Protein AF-A0A6P7H2Y4-F1 (afdb_monomer)

Sequence (234 aa):
MEQRLEQHKEDVQMYLKQMKHEVEQKTKEISQNLEKHTKKLQNLEKHVEDRDEEIEDRFRKLDKKLLEVKTQHNTGERRQVIIHNGAENKVQFGGDIKKQHPVPFIRMLKNKKQGYEEFEEAKDMIRTHFKDGAALWFESKQNELQYWEEFERKYLRYYWGKEKQMVVNSELQNGKYDEKLGISEEKYALQVYASGQYLNYNYSEEQLVEFIARHFDNTVLSCKRGSKKRKKDR

pLDDT: mean 82.84, std 18.07, range [32.09, 96.75]

Solvent-accessible surface area (backbone atoms only — not comparable to full-atom values): 13835 Å² total; per-residue (Å²): 113,66,70,62,53,52,51,50,52,53,53,51,52,52,50,52,51,50,52,51,50,53,52,52,51,52,50,52,52,50,51,53,50,51,53,56,50,52,55,51,49,55,54,50,51,52,54,49,52,58,48,51,53,52,49,51,53,51,50,56,53,49,52,52,51,52,52,52,51,55,64,64,49,72,80,53,90,78,74,73,82,76,80,84,63,88,67,92,76,70,78,63,44,48,72,52,55,93,82,50,51,58,68,66,49,53,52,54,51,54,62,58,41,73,81,42,89,54,51,73,68,38,46,59,59,49,54,77,30,34,32,70,63,31,32,55,53,46,70,76,40,53,90,79,48,81,43,65,69,57,44,53,51,54,49,42,49,70,72,57,20,72,70,55,43,48,51,49,48,48,47,45,71,70,40,67,72,56,69,90,74,75,53,55,70,68,59,48,50,51,53,52,48,68,59,50,78,75,45,94,81,73,72,51,72,68,54,52,51,53,37,51,54,58,24,41,56,85,56,56,63,58,64,72,62,68,82,77,79,88,88,85,83,136

Foldseek 3Di:
DVVVVVVVVVVVVVVVVVVVVVVVVVVVVVVVVVVVVVVVVVVVVVVVVVVVVVVVVVVVVVVVVVVVVVVVCVVDPPPPPPPDDPDPPQAADALDCLVPNQVVVLVVLVVVCVVPDAVLVSLVVNCVRYDHVRNVVCVVCVVVDHDSVSVSVVSCCVSVNPVLLVVLVCCLQPNADDVVVVDDLVRVLCSSLVSNVPRPPPDDPVRSVVSSVVNCPVPVVVVVVPPPPPDDDD

Structure (mmCIF, N/CA/C/O backbone):
data_AF-A0A6P7H2Y4-F1
#
_entry.id   AF-A0A6P7H2Y4-F1
#
loop_
_atom_site.group_PDB
_atom_site.id
_atom_site.type_symbol
_atom_site.label_atom_id
_atom_site.label_alt_id
_atom_site.label_comp_id
_atom_site.label_asym_id
_atom_site.label_entity_id
_atom_site.label_seq_id
_atom_site.pdbx_PDB_ins_code
_atom_site.Cartn_x
_atom_site.Cartn_y
_atom_site.Cartn_z
_atom_site.occupancy
_atom_site.B_iso_or_equiv
_atom_site.auth_seq_id
_atom_site.auth_comp_id
_atom_site.auth_asym_id
_atom_site.auth_atom_id
_atom_site.pdbx_PDB_model_num
ATOM 1 N N . MET A 1 1 ? -63.457 14.703 55.434 1.00 67.25 1 MET A N 1
ATOM 2 C CA . MET A 1 1 ? -62.245 15.272 54.799 1.00 67.25 1 MET A CA 1
ATOM 3 C C . MET A 1 1 ? -61.022 14.432 55.153 1.00 67.25 1 MET A C 1
ATOM 5 O O . MET A 1 1 ? -60.331 14.009 54.240 1.00 67.25 1 MET A O 1
ATOM 9 N N . GLU A 1 2 ? -60.835 14.085 56.429 1.00 78.06 2 GLU A N 1
ATOM 10 C CA . GLU A 1 2 ? -59.744 13.218 56.916 1.00 78.06 2 GLU A CA 1
ATOM 11 C C . GLU A 1 2 ? -59.688 11.827 56.265 1.00 78.06 2 GLU A C 1
ATOM 13 O O . GLU A 1 2 ? -58.634 11.440 55.781 1.00 78.06 2 GLU A O 1
ATOM 18 N N . GLN A 1 3 ? -60.813 11.113 56.126 1.00 82.94 3 GLN A N 1
ATOM 19 C CA . GLN A 1 3 ? -60.834 9.792 55.464 1.00 82.94 3 GLN A CA 1
ATOM 20 C C . GLN A 1 3 ? -60.297 9.805 54.022 1.00 82.94 3 GLN A C 1
ATOM 22 O O . GLN A 1 3 ? -59.637 8.865 53.599 1.00 82.94 3 GLN A O 1
ATOM 27 N N . ARG A 1 4 ? -60.557 10.876 53.259 1.00 83.94 4 ARG A N 1
ATOM 28 C CA . ARG A 1 4 ? -60.042 11.016 51.884 1.00 83.94 4 ARG A CA 1
ATOM 29 C C . ARG A 1 4 ? -58.539 11.294 51.858 1.00 83.94 4 ARG A C 1
ATOM 31 O O . ARG A 1 4 ? -57.865 10.874 50.926 1.00 83.94 4 ARG A O 1
ATOM 38 N N . LEU A 1 5 ? -58.039 12.008 52.865 1.00 85.88 5 LEU A N 1
ATOM 39 C CA . LEU A 1 5 ? -56.617 12.288 53.046 1.00 85.88 5 LEU A CA 1
ATOM 40 C C . LEU A 1 5 ? -55.847 11.022 53.438 1.00 85.88 5 LEU A C 1
ATOM 42 O O . LEU A 1 5 ? -54.779 10.782 52.884 1.00 85.88 5 LEU A O 1
ATOM 46 N N . GLU A 1 6 ? -56.408 10.194 54.322 1.00 89.06 6 GLU A N 1
ATOM 47 C CA . GLU A 1 6 ? -55.774 8.930 54.715 1.00 89.06 6 GLU A CA 1
ATOM 48 C C . GLU A 1 6 ? -55.760 7.925 53.555 1.00 89.06 6 GLU A C 1
ATOM 50 O O . GLU A 1 6 ? -54.707 7.376 53.245 1.00 89.06 6 GLU A O 1
ATOM 55 N N . GLN A 1 7 ? -56.870 7.792 52.817 1.00 90.19 7 GLN A N 1
ATOM 56 C CA . GLN A 1 7 ? -56.931 6.948 51.616 1.00 90.19 7 GLN A CA 1
ATOM 57 C C . GLN A 1 7 ? -55.876 7.359 50.576 1.00 90.19 7 GLN A C 1
ATOM 59 O O . GLN A 1 7 ? -55.153 6.525 50.039 1.00 90.19 7 GLN A O 1
ATOM 64 N N . HIS A 1 8 ? -55.737 8.664 50.324 1.00 89.94 8 HIS A N 1
ATOM 65 C CA . HIS A 1 8 ? -54.755 9.168 49.367 1.00 89.94 8 HIS A CA 1
ATOM 66 C C . HIS A 1 8 ? -53.309 8.898 49.811 1.00 89.94 8 HIS A C 1
ATOM 68 O O . HIS A 1 8 ? -52.441 8.603 48.989 1.00 89.94 8 HIS A O 1
ATOM 74 N N . LYS A 1 9 ? -53.038 8.974 51.116 1.00 93.00 9 LYS A N 1
ATOM 75 C CA . LYS A 1 9 ? -51.726 8.662 51.692 1.00 93.00 9 LYS A CA 1
ATOM 76 C C . LYS A 1 9 ? -51.385 7.177 51.546 1.00 93.00 9 LYS A C 1
ATOM 78 O O . LYS A 1 9 ? -50.240 6.859 51.221 1.00 93.00 9 LYS A O 1
ATOM 83 N N . GLU A 1 10 ? -52.358 6.288 51.735 1.00 93.50 10 GLU A N 1
ATOM 84 C CA . GLU A 1 10 ? -52.204 4.848 51.494 1.00 93.50 10 GLU A CA 1
ATOM 85 C C . GLU A 1 10 ? -51.921 4.549 50.013 1.00 93.50 10 GLU A C 1
ATOM 87 O O . GLU A 1 10 ? -50.976 3.816 49.704 1.00 93.50 10 GLU A O 1
ATOM 92 N N . ASP A 1 11 ? -52.651 5.187 49.093 1.00 92.88 11 ASP A N 1
ATOM 93 C CA . ASP A 1 11 ? -52.450 5.029 47.647 1.00 92.88 11 ASP A CA 1
ATOM 94 C C . ASP A 1 11 ? -51.043 5.475 47.213 1.00 92.88 11 ASP A C 1
ATOM 96 O O . ASP A 1 11 ? -50.350 4.772 46.469 1.00 92.88 11 ASP A O 1
ATOM 100 N N . VAL A 1 12 ? -50.573 6.621 47.724 1.00 94.19 12 VAL A N 1
ATOM 101 C CA . VAL A 1 12 ? -49.218 7.128 47.456 1.00 94.19 12 VAL A CA 1
ATOM 102 C C . VAL A 1 12 ? -48.154 6.186 48.026 1.00 94.19 12 VAL A C 1
ATOM 104 O O . VAL A 1 12 ? -47.159 5.910 47.353 1.00 94.19 12 VAL A O 1
ATOM 107 N N . GLN A 1 13 ? -48.346 5.648 49.234 1.00 94.50 13 GLN A N 1
ATOM 108 C CA . GLN A 1 13 ? -47.417 4.670 49.809 1.00 94.50 13 GLN A CA 1
ATOM 109 C C . GLN A 1 13 ? -47.349 3.383 48.984 1.00 94.50 13 GLN A C 1
ATOM 111 O O . GLN A 1 13 ? -46.255 2.853 48.761 1.00 94.50 13 GLN A O 1
ATOM 116 N N . MET A 1 14 ? -48.491 2.890 48.506 1.00 95.06 14 MET A N 1
ATOM 117 C CA . MET A 1 14 ? -48.551 1.714 47.643 1.00 95.06 14 MET A CA 1
ATOM 118 C C . MET A 1 14 ? -47.812 1.959 46.322 1.00 95.06 14 MET A C 1
ATOM 120 O O . MET A 1 14 ? -46.990 1.129 45.923 1.00 95.06 14 MET A O 1
ATOM 124 N N . TYR A 1 15 ? -48.032 3.114 45.689 1.00 95.06 15 TYR A N 1
ATOM 125 C CA . TYR A 1 15 ? -47.355 3.493 44.448 1.00 95.06 15 TYR A CA 1
ATOM 126 C C . TYR A 1 15 ? -45.836 3.615 44.631 1.00 95.06 15 TYR A C 1
ATOM 128 O O . TYR A 1 15 ? -45.063 3.049 43.857 1.00 95.06 15 TYR A O 1
ATOM 136 N N . LEU A 1 16 ? -45.384 4.264 45.710 1.00 94.75 16 LEU A N 1
ATOM 137 C CA . LEU A 1 16 ? -43.958 4.360 46.045 1.00 94.75 16 LEU A CA 1
ATOM 138 C C . LEU A 1 16 ? -43.328 2.983 46.279 1.00 94.75 16 LEU A C 1
ATOM 140 O O . LEU A 1 16 ? -42.192 2.741 45.865 1.00 94.75 16 LEU A O 1
ATOM 144 N N . LYS A 1 17 ? -44.058 2.059 46.913 1.00 95.31 17 LYS A N 1
ATOM 145 C CA . LYS A 1 17 ? -43.591 0.689 47.151 1.00 95.31 17 LYS A CA 1
ATOM 146 C C . LYS A 1 17 ? -43.457 -0.100 45.845 1.00 95.31 17 LYS A C 1
ATOM 148 O O . LYS A 1 17 ? -42.468 -0.813 45.678 1.00 95.31 17 LYS A O 1
ATOM 153 N N . GLN A 1 18 ? -44.404 0.057 44.918 1.00 95.62 18 GLN A N 1
ATOM 154 C CA . GLN A 1 18 ? -44.331 -0.541 43.581 1.00 95.62 18 GLN A CA 1
ATOM 155 C C . GLN A 1 18 ? -43.163 0.027 42.772 1.00 95.62 18 GLN A C 1
ATOM 157 O O . GLN A 1 18 ? -42.342 -0.744 42.278 1.00 95.62 18 GLN A O 1
ATOM 162 N N . MET A 1 19 ? -43.025 1.355 42.717 1.00 95.81 19 MET A N 1
ATOM 163 C CA . MET A 1 19 ? -41.898 2.010 42.046 1.00 95.81 19 MET A CA 1
ATOM 164 C C . MET A 1 19 ? -40.552 1.543 42.601 1.00 95.81 19 MET A C 1
ATOM 166 O O . MET A 1 19 ? -39.643 1.228 41.836 1.00 95.81 19 MET A O 1
ATOM 170 N N . LYS A 1 20 ? -40.416 1.464 43.931 1.00 96.00 20 LYS A N 1
ATOM 171 C CA . LYS A 1 20 ? -39.190 0.976 44.570 1.00 96.00 20 LYS A CA 1
ATOM 172 C C . LYS A 1 20 ? -38.868 -0.453 44.134 1.00 96.00 20 LYS A C 1
ATOM 174 O O . LYS A 1 20 ? -37.719 -0.743 43.810 1.00 96.00 20 LYS A O 1
ATOM 179 N N . HIS A 1 21 ? -39.875 -1.322 44.084 1.00 95.69 21 HIS A N 1
ATOM 180 C CA . HIS A 1 21 ? -39.692 -2.699 43.641 1.00 95.69 21 HIS A CA 1
ATOM 181 C C . HIS A 1 21 ? -39.259 -2.786 42.171 1.00 95.69 21 HIS A C 1
ATOM 183 O O . HIS A 1 21 ? -38.335 -3.529 41.851 1.00 95.69 21 HIS A O 1
ATOM 189 N N . GLU A 1 22 ? -39.873 -2.000 41.284 1.00 96.62 22 GLU A N 1
ATOM 190 C CA . GLU A 1 22 ? -39.519 -1.981 39.861 1.00 96.62 22 GLU A CA 1
ATOM 191 C C . GLU A 1 22 ? -38.090 -1.461 39.637 1.00 96.62 22 GLU A C 1
ATOM 193 O O . GLU A 1 22 ? -37.326 -2.037 38.860 1.00 96.62 22 GLU A O 1
ATOM 198 N N . VAL A 1 23 ? -37.689 -0.416 40.370 1.00 96.19 23 VAL A N 1
ATOM 199 C CA . VAL A 1 23 ? -36.313 0.102 40.344 1.00 96.19 23 VAL A CA 1
ATOM 200 C C . VAL A 1 23 ? -35.327 -0.953 40.846 1.00 96.19 23 VAL A C 1
ATOM 202 O O . VAL A 1 23 ? -34.292 -1.157 40.213 1.00 96.19 23 VAL A O 1
ATOM 205 N N . GLU A 1 24 ? -35.641 -1.670 41.928 1.00 96.56 24 GLU A N 1
ATOM 206 C CA . GLU A 1 24 ? -34.795 -2.753 42.448 1.00 96.56 24 GLU A CA 1
ATOM 207 C C . GLU A 1 24 ? -34.655 -3.907 41.444 1.00 96.56 24 GLU A C 1
ATOM 209 O O . GLU A 1 24 ? -33.554 -4.433 41.263 1.00 96.56 24 GLU A O 1
ATOM 214 N N . GLN A 1 25 ? -35.740 -4.286 40.762 1.00 96.00 25 GLN A N 1
ATOM 215 C CA . GLN A 1 25 ? -35.710 -5.318 39.724 1.00 96.00 25 GLN A CA 1
ATOM 216 C C . GLN A 1 25 ? -34.847 -4.894 38.531 1.00 96.00 25 GLN A C 1
ATOM 218 O O . GLN A 1 25 ? -33.922 -5.621 38.165 1.00 96.00 25 GLN A O 1
ATOM 223 N N . LYS A 1 26 ? -35.078 -3.696 37.978 1.00 96.19 26 LYS A N 1
ATOM 224 C CA . LYS A 1 26 ? -34.286 -3.172 36.851 1.00 96.19 26 LYS A CA 1
ATOM 225 C C . LYS A 1 26 ? -32.816 -3.005 37.218 1.00 96.19 26 LYS A C 1
ATOM 227 O O . LYS A 1 26 ? -31.943 -3.323 36.417 1.00 96.19 26 LYS A O 1
ATOM 232 N N . THR A 1 27 ? -32.526 -2.567 38.443 1.00 95.38 27 THR A N 1
ATOM 233 C CA . THR A 1 27 ? -31.146 -2.455 38.937 1.00 95.38 27 THR A CA 1
ATOM 234 C C . THR A 1 27 ? -30.456 -3.816 38.950 1.00 95.38 27 THR A C 1
ATOM 236 O O . THR A 1 27 ? -29.344 -3.936 38.444 1.00 95.38 27 THR A O 1
ATOM 239 N N . LYS A 1 28 ? -31.126 -4.861 39.457 1.00 96.06 28 LYS A N 1
ATOM 240 C CA . LYS A 1 28 ? -30.580 -6.227 39.451 1.00 96.06 28 LYS A CA 1
ATOM 241 C C . LYS A 1 28 ? -30.311 -6.736 38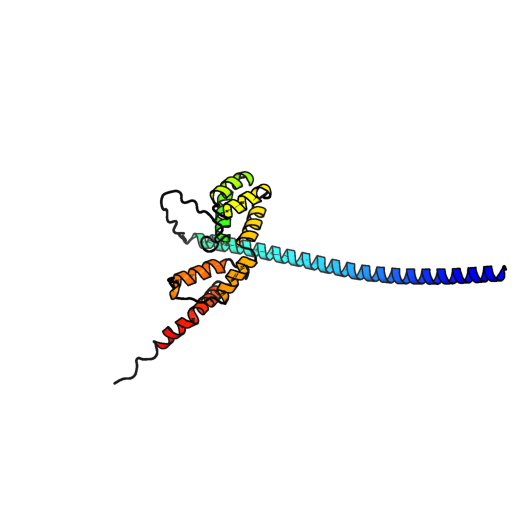.037 1.00 96.06 28 LYS A C 1
ATOM 243 O O . LYS A 1 28 ? -29.259 -7.325 37.797 1.00 96.06 28 LYS A O 1
ATOM 248 N N . GLU A 1 29 ? -31.234 -6.499 37.113 1.00 96.62 29 GLU A N 1
ATOM 249 C CA . GLU A 1 29 ? -31.103 -6.937 35.722 1.00 96.62 29 GLU A CA 1
ATOM 250 C C . GLU A 1 29 ? -29.932 -6.236 35.012 1.00 96.62 29 GLU A C 1
ATOM 252 O O . GLU A 1 29 ? -29.117 -6.885 34.351 1.00 96.62 29 GLU A O 1
ATOM 257 N N . ILE A 1 30 ? -29.777 -4.923 35.224 1.00 96.56 30 ILE A N 1
ATOM 258 C CA . ILE A 1 30 ? -28.631 -4.154 34.724 1.00 96.56 30 ILE A CA 1
ATOM 259 C C . ILE A 1 30 ? -27.325 -4.701 35.305 1.00 96.56 30 ILE A C 1
ATOM 261 O O . ILE A 1 30 ? -26.389 -4.935 34.545 1.00 96.56 30 ILE A O 1
ATOM 265 N N . SER A 1 31 ? -27.254 -4.954 36.616 1.00 95.56 31 SER A N 1
ATOM 266 C CA . SER A 1 31 ? -26.046 -5.497 37.252 1.00 95.56 31 SER A CA 1
ATOM 267 C C . SER A 1 31 ? -25.644 -6.860 36.682 1.00 95.56 31 SER A C 1
ATOM 269 O O . SER A 1 31 ? -24.469 -7.073 36.386 1.00 95.56 31 SER A O 1
ATOM 271 N N . GLN A 1 32 ? -26.604 -7.764 36.465 1.00 95.56 32 GLN A N 1
ATOM 272 C CA . GLN A 1 32 ? -26.339 -9.083 35.877 1.00 95.56 32 GLN A CA 1
ATOM 273 C C . GLN A 1 32 ? -25.847 -8.983 34.428 1.00 95.56 32 GLN A C 1
ATOM 275 O O . GLN A 1 32 ? -24.901 -9.672 34.034 1.00 95.56 32 GLN A O 1
ATOM 280 N N . ASN A 1 33 ? -26.460 -8.105 33.631 1.00 96.12 33 ASN A N 1
ATOM 281 C CA . ASN A 1 33 ? -26.021 -7.862 32.261 1.00 96.12 33 ASN A CA 1
ATOM 282 C C . ASN A 1 33 ? -24.623 -7.242 32.221 1.00 96.12 33 ASN A C 1
ATOM 284 O O . ASN A 1 33 ? -23.792 -7.682 31.424 1.00 96.12 33 ASN A O 1
ATOM 288 N N . LEU A 1 34 ? -24.340 -6.281 33.104 1.00 94.88 34 LEU A N 1
ATOM 289 C CA . LEU A 1 34 ? -23.024 -5.661 33.222 1.00 94.88 34 LEU A CA 1
ATOM 290 C C . LEU A 1 34 ? -21.957 -6.723 33.511 1.00 94.88 34 LEU A C 1
ATOM 292 O O . LEU A 1 34 ? -20.972 -6.810 32.786 1.00 94.88 34 LEU A O 1
ATOM 296 N N . GLU A 1 35 ? -22.193 -7.604 34.487 1.00 95.44 35 GLU A N 1
ATOM 297 C CA . GLU A 1 35 ? -21.257 -8.677 34.838 1.00 95.44 35 GLU A CA 1
ATOM 298 C C . GLU A 1 35 ? -21.012 -9.644 33.666 1.00 95.44 35 GLU A C 1
ATOM 300 O O . GLU A 1 35 ? -19.874 -10.034 33.382 1.00 95.44 35 GLU A O 1
ATOM 305 N N . LYS A 1 36 ? -22.072 -10.002 32.932 1.00 95.50 36 LYS A N 1
ATOM 306 C CA . LYS A 1 36 ? -21.976 -10.853 31.740 1.00 95.50 36 LYS A CA 1
ATOM 307 C C . LYS A 1 36 ? -21.148 -10.198 30.632 1.00 95.50 36 LYS A C 1
ATOM 309 O O . LYS A 1 36 ? -20.365 -10.886 29.974 1.00 95.50 36 LYS A O 1
ATOM 314 N N . HIS A 1 37 ? -21.318 -8.896 30.405 1.00 90.88 37 HIS A N 1
ATOM 315 C CA . HIS A 1 37 ? -20.550 -8.154 29.406 1.00 90.88 37 HIS A CA 1
ATOM 316 C C . HIS A 1 37 ? -19.088 -7.969 29.820 1.00 90.88 37 HIS A C 1
ATOM 318 O O . HIS A 1 37 ? -18.211 -8.182 28.985 1.00 90.88 37 HIS A O 1
ATOM 324 N N . THR A 1 38 ? -18.812 -7.696 31.097 1.00 93.25 38 THR A N 1
ATOM 325 C CA . THR A 1 38 ? -17.444 -7.604 31.630 1.00 93.25 38 THR A CA 1
ATOM 326 C C . THR A 1 38 ? -16.676 -8.910 31.434 1.00 93.25 38 THR A C 1
ATOM 328 O O . THR A 1 38 ? -15.566 -8.893 30.912 1.00 93.25 38 THR A O 1
ATOM 331 N N . LYS A 1 39 ? -17.287 -10.065 31.738 1.00 93.62 39 LYS A N 1
ATOM 332 C CA . LYS A 1 39 ? -16.653 -11.379 31.508 1.00 93.62 39 LYS A CA 1
ATOM 333 C C . LYS A 1 39 ? -16.355 -11.639 30.028 1.00 93.62 39 LYS A C 1
ATOM 335 O O . LYS A 1 39 ? -15.322 -12.211 29.692 1.00 93.62 39 LYS A O 1
ATOM 340 N N . LYS A 1 40 ? -17.250 -11.224 29.123 1.00 94.69 40 LYS A N 1
ATOM 341 C CA . LYS A 1 40 ? -17.014 -11.344 27.675 1.00 94.69 40 LYS A CA 1
ATOM 342 C C . LYS A 1 40 ? -15.857 -10.464 27.207 1.00 94.69 40 LYS A C 1
ATOM 344 O O . LYS A 1 40 ? -15.076 -10.929 26.385 1.00 94.69 40 LYS A O 1
ATOM 349 N N . LEU A 1 41 ? -15.761 -9.235 27.714 1.00 92.62 41 LEU A N 1
ATOM 350 C CA . LEU A 1 41 ? -14.658 -8.325 27.402 1.00 92.62 41 LEU A CA 1
ATOM 351 C C . LEU A 1 41 ? -13.320 -8.907 27.859 1.00 92.62 41 LEU A C 1
ATOM 353 O O . LEU A 1 41 ? -12.433 -9.042 27.030 1.00 92.62 41 LEU A O 1
ATOM 357 N N . GLN A 1 42 ? -13.233 -9.387 29.101 1.00 90.50 42 GLN A N 1
ATOM 358 C CA . GLN A 1 42 ? -12.018 -10.024 29.628 1.00 90.50 42 GLN A CA 1
ATOM 359 C C . GLN A 1 42 ? -11.568 -11.229 28.788 1.00 90.50 42 GLN A C 1
ATOM 361 O O . GLN A 1 42 ? -10.383 -11.407 28.518 1.00 90.50 42 GLN A O 1
ATOM 366 N N . ASN A 1 43 ? -12.511 -12.056 28.326 1.00 92.12 43 ASN A N 1
ATOM 367 C CA . ASN A 1 43 ? -12.184 -13.191 27.460 1.00 92.12 43 ASN A CA 1
ATOM 368 C C . ASN A 1 43 ? -11.680 -12.754 26.075 1.00 92.12 43 ASN A C 1
ATOM 370 O O . ASN A 1 43 ? -10.822 -13.420 25.501 1.00 92.12 43 ASN A O 1
ATOM 374 N N . LEU A 1 44 ? -12.229 -11.668 25.523 1.00 89.88 44 LEU A N 1
ATOM 375 C CA . LEU A 1 44 ? -11.779 -11.115 24.245 1.00 89.88 44 LEU A CA 1
ATOM 376 C C . LEU A 1 44 ? -10.400 -10.468 24.373 1.00 89.88 44 LEU A C 1
ATOM 378 O O . LEU A 1 44 ? -9.569 -10.695 23.503 1.00 89.88 44 LEU A O 1
ATOM 382 N N . GLU A 1 45 ? -10.153 -9.719 25.448 1.00 88.56 45 GLU A N 1
ATOM 383 C CA . GLU A 1 45 ? -8.848 -9.121 25.756 1.00 88.56 45 GLU A CA 1
ATOM 384 C C . GLU A 1 45 ? -7.768 -10.199 25.823 1.00 88.56 45 GLU A C 1
ATOM 386 O O . GLU A 1 45 ? -6.793 -10.127 25.081 1.00 88.56 45 GLU A O 1
ATOM 391 N N . LYS A 1 46 ? -8.014 -11.275 26.579 1.00 88.75 46 LYS A N 1
ATOM 392 C CA . LYS A 1 46 ? -7.093 -12.413 26.641 1.00 88.75 46 LYS A CA 1
ATOM 393 C C . LYS A 1 46 ? -6.842 -13.044 25.266 1.00 88.75 46 LYS A C 1
ATOM 395 O O . LYS A 1 46 ? -5.709 -13.344 24.916 1.00 88.75 46 LYS A O 1
ATOM 400 N N . HIS A 1 47 ? -7.888 -13.232 24.459 1.00 86.12 47 HIS A N 1
ATOM 401 C CA . HIS A 1 47 ? -7.721 -13.799 23.120 1.00 86.12 47 HIS A CA 1
ATOM 402 C C . HIS A 1 47 ? -6.902 -12.869 22.203 1.00 86.12 47 HIS A C 1
ATOM 404 O O . HIS A 1 47 ? -6.184 -13.350 21.326 1.00 86.12 47 HIS A O 1
ATOM 410 N N . VAL A 1 48 ? -7.018 -11.549 22.358 1.00 84.69 48 VAL A N 1
ATOM 411 C CA . VAL A 1 48 ? -6.194 -10.592 21.608 1.00 84.69 48 VAL A CA 1
ATOM 412 C C . VAL A 1 48 ? -4.734 -10.697 22.045 1.00 84.69 48 VAL A C 1
ATOM 414 O O . VAL A 1 48 ? -3.885 -10.861 21.174 1.00 84.69 48 VAL A O 1
ATOM 417 N N . GLU A 1 49 ? -4.461 -10.718 23.351 1.00 83.62 49 GLU A N 1
ATOM 418 C CA . GLU A 1 49 ? -3.106 -10.891 23.899 1.00 83.62 49 GLU A CA 1
ATOM 419 C C . GLU A 1 49 ? -2.443 -12.184 23.396 1.00 83.62 49 GLU A C 1
ATOM 421 O O . GLU A 1 49 ? -1.337 -12.139 22.857 1.00 83.62 49 GLU A O 1
ATOM 426 N N . ASP A 1 50 ? -3.152 -13.318 23.459 1.00 84.19 50 ASP A N 1
ATOM 427 C CA . ASP A 1 50 ? -2.649 -14.612 22.974 1.00 84.19 50 ASP A CA 1
ATOM 428 C C . ASP A 1 50 ? -2.308 -14.566 21.465 1.00 84.19 50 ASP A C 1
ATOM 430 O O . ASP A 1 50 ? -1.354 -15.196 20.999 1.00 84.19 50 ASP A O 1
ATOM 434 N N . ARG A 1 51 ? -3.086 -13.819 20.665 1.00 81.50 51 ARG A N 1
ATOM 435 C CA . ARG A 1 51 ? -2.826 -13.670 19.222 1.00 81.50 51 ARG A CA 1
ATOM 436 C C . ARG A 1 51 ? -1.666 -12.731 18.931 1.00 81.50 51 ARG A C 1
ATOM 438 O O . ARG A 1 51 ? -0.941 -12.990 17.971 1.00 81.50 51 ARG A O 1
ATOM 445 N N . ASP A 1 52 ? -1.506 -11.665 19.706 1.00 80.19 52 ASP A N 1
ATOM 446 C CA . ASP A 1 52 ? -0.378 -10.747 19.562 1.00 80.19 52 ASP A CA 1
ATOM 447 C C . ASP A 1 52 ? 0.939 -11.478 19.858 1.00 80.19 52 ASP A C 1
ATOM 449 O O . ASP A 1 52 ? 1.884 -11.374 19.073 1.00 80.19 52 ASP A O 1
ATOM 453 N N . GLU A 1 53 ? 0.967 -12.334 20.885 1.00 82.06 53 GLU A N 1
ATOM 454 C CA . GLU A 1 53 ? 2.121 -13.192 21.180 1.00 82.06 53 GLU A CA 1
ATOM 455 C C . GLU A 1 53 ? 2.416 -14.184 20.034 1.00 82.06 53 GLU A C 1
ATOM 457 O O . GLU A 1 53 ? 3.570 -14.347 19.621 1.00 82.06 53 GLU A O 1
ATOM 462 N N . GLU A 1 54 ? 1.385 -14.797 19.436 1.00 84.00 54 GLU A N 1
ATOM 463 C CA . GLU A 1 54 ? 1.556 -15.686 18.275 1.00 84.00 54 GLU A CA 1
ATOM 464 C C . GLU A 1 54 ? 2.114 -14.938 17.049 1.00 84.00 54 GLU A C 1
ATOM 466 O O . GLU A 1 54 ? 2.953 -15.459 16.303 1.00 84.00 54 GLU A O 1
ATOM 471 N N . ILE A 1 55 ? 1.649 -13.708 16.820 1.00 83.38 55 ILE A N 1
ATOM 472 C CA . ILE A 1 55 ? 2.120 -12.850 15.732 1.00 83.38 55 ILE A CA 1
ATOM 473 C C . ILE A 1 55 ? 3.587 -12.474 15.959 1.00 83.38 55 ILE A C 1
ATOM 475 O O . ILE A 1 55 ? 4.388 -12.593 15.026 1.00 83.38 55 ILE A O 1
ATOM 479 N N . GLU A 1 56 ? 3.964 -12.084 17.178 1.00 82.38 56 GLU A N 1
ATOM 480 C CA . GLU A 1 56 ? 5.353 -11.784 17.527 1.00 82.38 56 GLU A CA 1
ATOM 481 C C . GLU A 1 56 ? 6.278 -12.989 17.320 1.00 82.38 56 GLU A C 1
ATOM 483 O O . GLU A 1 56 ? 7.347 -12.849 16.717 1.00 82.38 56 GLU A O 1
ATOM 488 N N . ASP A 1 57 ? 5.873 -14.186 17.751 1.00 86.94 57 ASP A N 1
ATOM 489 C CA . ASP A 1 57 ? 6.665 -15.403 17.552 1.00 86.94 57 ASP A CA 1
ATOM 490 C C . ASP A 1 57 ? 6.827 -15.741 16.058 1.00 86.94 57 ASP A C 1
ATOM 492 O O . ASP A 1 57 ? 7.918 -16.102 15.596 1.00 86.94 57 ASP A O 1
ATOM 496 N N . ARG A 1 58 ? 5.775 -15.543 15.249 1.00 86.06 58 ARG A N 1
ATOM 497 C CA . ARG A 1 58 ? 5.858 -15.683 13.784 1.00 86.06 58 ARG A CA 1
ATOM 498 C C . ARG A 1 58 ? 6.817 -14.666 13.166 1.00 86.06 58 ARG A C 1
ATOM 500 O O . ARG A 1 58 ? 7.607 -15.060 12.304 1.00 86.06 58 ARG A O 1
ATOM 507 N N . PHE A 1 59 ? 6.793 -13.404 13.601 1.00 80.50 59 PHE A N 1
ATOM 508 C CA . PHE A 1 59 ? 7.741 -12.387 13.138 1.00 80.50 59 PHE A CA 1
ATOM 509 C C . PHE A 1 59 ? 9.182 -12.755 13.502 1.00 80.50 59 PHE A C 1
ATOM 511 O O . PHE A 1 59 ? 10.029 -12.791 12.611 1.00 80.50 59 PHE A O 1
ATOM 518 N N . ARG A 1 60 ? 9.453 -13.167 14.750 1.00 85.50 60 ARG A N 1
ATOM 519 C CA . ARG A 1 60 ? 10.793 -13.626 15.171 1.00 85.50 60 ARG A CA 1
ATOM 520 C C . ARG A 1 60 ? 11.287 -14.811 14.337 1.00 85.50 60 ARG A C 1
ATOM 522 O O . ARG A 1 60 ? 12.448 -14.849 13.925 1.00 85.50 60 ARG A O 1
ATOM 529 N N . LYS A 1 61 ? 10.410 -15.778 14.043 1.00 86.94 61 LYS A N 1
ATOM 530 C CA . LYS A 1 61 ? 10.732 -16.926 13.175 1.00 86.94 61 LYS A CA 1
ATOM 531 C C . LYS A 1 61 ? 11.017 -16.501 11.733 1.00 86.94 61 LYS A C 1
ATOM 533 O O . LYS A 1 61 ? 11.919 -17.063 11.110 1.00 86.94 61 LYS A O 1
ATOM 538 N N . LEU A 1 62 ? 10.271 -15.535 11.194 1.00 78.12 62 LEU A N 1
ATOM 539 C CA . LEU A 1 62 ? 10.501 -14.993 9.852 1.00 78.12 62 LEU A CA 1
ATOM 540 C C . LEU A 1 62 ? 11.808 -14.201 9.770 1.00 78.12 62 LEU A C 1
ATOM 542 O O . LEU A 1 62 ? 12.555 -14.406 8.816 1.00 78.12 62 LEU A O 1
ATOM 546 N N . ASP A 1 63 ? 12.131 -13.387 10.774 1.00 79.69 63 ASP A N 1
ATOM 547 C CA . ASP A 1 63 ? 13.398 -12.651 10.838 1.00 79.69 63 ASP A CA 1
ATOM 548 C C . ASP A 1 63 ? 14.599 -13.597 10.883 1.00 79.69 63 ASP A C 1
ATOM 550 O O . ASP A 1 63 ? 15.579 -13.402 10.159 1.00 79.69 63 ASP A O 1
ATOM 554 N N . LYS A 1 64 ? 14.500 -14.686 11.657 1.00 82.12 64 LYS A N 1
ATOM 555 C CA . LYS A 1 64 ? 15.535 -15.726 11.691 1.00 82.12 64 LYS A CA 1
ATOM 556 C C . LYS A 1 64 ? 15.722 -16.388 10.320 1.00 82.12 64 LYS A C 1
ATOM 558 O O . LYS A 1 64 ? 16.851 -16.493 9.845 1.00 82.12 64 LYS A O 1
ATOM 563 N N . LYS A 1 65 ? 14.629 -16.762 9.642 1.00 79.38 65 LYS A N 1
ATOM 564 C CA . LYS A 1 65 ? 14.683 -17.318 8.277 1.00 79.38 65 LYS A CA 1
ATOM 565 C C . LYS A 1 65 ? 15.240 -16.317 7.263 1.00 79.38 65 LYS A C 1
ATOM 567 O O . LYS A 1 65 ? 16.000 -16.700 6.380 1.00 79.38 65 LYS A O 1
ATOM 572 N N . LEU A 1 66 ? 14.899 -15.034 7.385 1.00 76.00 66 LEU A N 1
ATOM 573 C CA . LEU A 1 66 ? 15.425 -13.975 6.524 1.00 76.00 66 LEU A CA 1
ATOM 574 C C . LEU A 1 66 ? 16.941 -13.822 6.699 1.00 76.00 66 LEU A C 1
ATOM 576 O O . LEU A 1 66 ? 17.657 -13.620 5.717 1.00 76.00 66 LEU A O 1
ATOM 580 N N . LEU A 1 67 ? 17.435 -13.933 7.935 1.00 74.69 67 LEU A N 1
ATOM 581 C CA . LEU A 1 67 ? 18.862 -13.893 8.236 1.00 74.69 67 LEU A CA 1
ATOM 582 C C . LEU A 1 67 ? 19.597 -15.102 7.636 1.00 74.69 67 LEU A C 1
ATOM 584 O O . LEU A 1 67 ? 20.644 -14.922 7.020 1.00 74.69 67 LEU A O 1
ATOM 588 N N . GLU A 1 68 ? 19.017 -16.301 7.736 1.00 71.88 68 GLU A N 1
ATOM 589 C CA . GLU A 1 68 ? 19.543 -17.537 7.130 1.00 71.88 68 GLU A CA 1
ATOM 590 C C . GLU A 1 68 ? 19.560 -17.479 5.588 1.00 71.88 68 GLU A C 1
ATOM 592 O O . GLU A 1 68 ? 20.527 -17.899 4.953 1.00 71.88 68 GLU A O 1
ATOM 597 N N . VAL A 1 69 ? 18.538 -16.889 4.956 1.00 70.00 69 VAL A N 1
ATOM 598 C CA . VAL A 1 69 ? 18.509 -16.683 3.495 1.00 70.00 69 VAL A CA 1
ATOM 599 C C . VAL A 1 69 ? 19.555 -15.655 3.054 1.00 70.00 69 VAL A C 1
ATOM 601 O O . VAL A 1 69 ? 20.211 -15.846 2.028 1.00 70.00 69 VAL A O 1
ATOM 604 N N . LYS A 1 70 ? 19.759 -14.580 3.829 1.00 63.34 70 LYS A N 1
ATOM 605 C CA . LYS A 1 70 ? 20.796 -13.571 3.553 1.00 63.34 70 LYS A CA 1
ATOM 606 C C . LYS A 1 70 ? 22.208 -14.147 3.666 1.00 63.34 70 LYS A C 1
ATOM 608 O O . LYS A 1 70 ? 23.053 -13.808 2.842 1.00 63.34 70 LYS A O 1
ATOM 613 N N . THR A 1 71 ? 22.473 -15.023 4.636 1.00 55.31 71 THR A N 1
ATOM 614 C CA . THR A 1 71 ? 23.790 -15.667 4.772 1.00 55.31 71 THR A CA 1
ATOM 615 C C . THR A 1 71 ? 24.049 -16.703 3.677 1.00 55.31 71 THR A C 1
ATOM 617 O O . THR A 1 71 ? 25.187 -16.821 3.230 1.00 55.31 71 THR A O 1
ATOM 620 N N . GLN A 1 72 ? 23.014 -17.378 3.163 1.00 51.69 72 GLN A N 1
ATOM 621 C CA . GLN A 1 72 ? 23.136 -18.304 2.026 1.00 51.69 72 GLN A CA 1
ATOM 622 C C . GLN A 1 72 ? 23.259 -17.605 0.660 1.00 51.69 72 GLN A C 1
ATOM 624 O O . GLN A 1 72 ? 23.882 -18.152 -0.244 1.00 51.69 72 GLN A O 1
ATOM 629 N N . HIS A 1 73 ? 22.713 -16.396 0.487 1.00 45.09 73 HIS A N 1
ATOM 630 C CA . HIS A 1 73 ? 22.822 -15.636 -0.770 1.00 45.09 73 HIS A CA 1
ATOM 631 C C . HIS A 1 73 ? 24.138 -14.852 -0.935 1.00 45.09 73 HIS A C 1
ATOM 633 O O . HIS A 1 73 ? 24.403 -14.351 -2.025 1.00 45.09 73 HIS A O 1
ATOM 639 N N . ASN A 1 74 ? 24.995 -14.782 0.089 1.00 42.81 74 ASN A N 1
ATOM 640 C CA . ASN A 1 74 ? 26.301 -14.114 -0.003 1.00 42.81 74 ASN A CA 1
ATOM 641 C C . ASN A 1 74 ? 27.398 -14.949 -0.703 1.00 42.81 74 ASN A C 1
ATOM 643 O O . ASN A 1 74 ? 28.523 -14.475 -0.828 1.00 42.81 74 ASN A O 1
ATOM 647 N N . THR A 1 75 ? 27.100 -16.155 -1.202 1.00 42.53 75 THR A N 1
ATOM 648 C CA . THR A 1 75 ? 28.017 -16.939 -2.061 1.00 42.53 75 THR A CA 1
ATOM 649 C C . THR A 1 75 ? 27.700 -16.842 -3.556 1.00 42.53 75 THR A C 1
ATOM 651 O O . THR A 1 75 ? 28.415 -17.420 -4.371 1.00 42.53 75 THR A O 1
ATOM 654 N N . GLY A 1 76 ? 26.671 -16.086 -3.946 1.00 39.84 76 GLY A N 1
ATOM 655 C CA . GLY A 1 76 ? 26.343 -15.843 -5.346 1.00 39.84 76 GLY A CA 1
ATOM 656 C C . GLY A 1 76 ? 26.206 -14.356 -5.613 1.00 39.84 76 GLY A C 1
ATOM 657 O O . GLY A 1 76 ? 25.180 -13.769 -5.281 1.00 39.84 76 GLY A O 1
ATOM 658 N N . GLU A 1 77 ? 27.217 -13.753 -6.243 1.00 43.69 77 GLU A N 1
ATOM 659 C CA . GLU A 1 77 ? 27.142 -12.413 -6.831 1.00 43.69 77 GLU A CA 1
ATOM 660 C C . GLU A 1 77 ? 25.913 -12.301 -7.756 1.00 43.69 77 GLU A C 1
ATOM 662 O O . GLU A 1 77 ? 25.994 -12.520 -8.966 1.00 43.69 77 GLU A O 1
ATOM 667 N N . ARG A 1 78 ? 24.752 -11.898 -7.229 1.00 40.22 78 ARG A N 1
ATOM 668 C CA . ARG A 1 78 ? 23.712 -11.293 -8.061 1.00 40.22 78 ARG A CA 1
ATOM 669 C C . ARG A 1 78 ? 24.193 -9.896 -8.406 1.00 40.22 78 ARG A C 1
ATOM 671 O O . ARG A 1 78 ? 23.856 -8.920 -7.740 1.00 40.22 78 ARG A O 1
ATOM 678 N N . ARG A 1 79 ? 25.003 -9.820 -9.463 1.00 39.31 79 ARG A N 1
ATOM 679 C CA . ARG A 1 79 ? 25.303 -8.577 -10.170 1.00 39.31 79 ARG A CA 1
ATOM 680 C C . ARG A 1 79 ? 23.972 -7.962 -10.591 1.00 39.31 79 ARG A C 1
ATOM 682 O O . ARG A 1 79 ? 23.394 -8.340 -11.606 1.00 39.31 79 ARG A O 1
ATOM 689 N N . GLN A 1 80 ? 23.475 -7.005 -9.810 1.00 38.25 80 GLN A N 1
ATOM 690 C CA . GLN A 1 80 ? 22.672 -5.947 -10.398 1.00 38.25 80 GLN A CA 1
ATOM 691 C C . GLN A 1 80 ? 23.575 -5.300 -11.439 1.00 38.25 80 GLN A C 1
ATOM 693 O O . GLN A 1 80 ? 24.644 -4.788 -11.110 1.00 38.25 80 GLN A O 1
ATOM 698 N N . VAL A 1 81 ? 23.189 -5.400 -12.707 1.00 34.44 81 VAL A N 1
ATOM 699 C CA . VAL A 1 81 ? 23.861 -4.683 -13.783 1.00 34.44 81 VAL A CA 1
ATOM 700 C C . VAL A 1 81 ? 23.578 -3.203 -13.543 1.00 34.44 81 VAL A C 1
ATOM 702 O O . VAL A 1 81 ? 22.564 -2.666 -13.980 1.00 34.44 81 VAL A O 1
ATOM 705 N N . ILE A 1 82 ? 24.446 -2.552 -12.771 1.00 39.44 82 ILE A N 1
ATOM 706 C CA . ILE A 1 82 ? 24.488 -1.099 -12.674 1.00 39.44 82 ILE A CA 1
ATOM 707 C C . ILE A 1 82 ? 25.101 -0.637 -13.994 1.00 39.44 82 ILE A C 1
ATOM 709 O O . ILE A 1 82 ? 26.322 -0.619 -14.162 1.00 39.44 82 ILE A O 1
ATOM 713 N N . ILE A 1 83 ? 24.242 -0.327 -14.965 1.00 36.28 83 ILE A N 1
ATOM 714 C CA . ILE A 1 83 ? 24.648 0.380 -16.177 1.00 36.28 83 ILE A CA 1
ATOM 715 C C . ILE A 1 83 ? 25.074 1.781 -15.728 1.00 36.28 83 ILE A C 1
ATOM 717 O O . ILE A 1 83 ? 24.240 2.640 -15.451 1.00 36.28 83 ILE A O 1
ATOM 721 N N . HIS A 1 84 ? 26.383 1.989 -15.604 1.00 32.09 84 HIS A N 1
ATOM 722 C CA . HIS A 1 84 ? 26.969 3.300 -15.371 1.00 32.09 84 HIS A CA 1
ATOM 723 C C . HIS A 1 84 ? 26.985 4.048 -16.708 1.00 32.09 84 HIS A C 1
ATOM 725 O O . HIS A 1 84 ? 27.933 3.926 -17.478 1.00 32.09 84 HIS A O 1
ATOM 731 N N . ASN A 1 85 ? 25.929 4.808 -16.994 1.00 34.22 85 ASN A N 1
ATOM 732 C CA . ASN A 1 85 ? 25.987 5.846 -18.020 1.00 34.22 85 ASN A CA 1
ATOM 733 C C . ASN A 1 85 ? 26.356 7.164 -17.333 1.00 34.22 85 ASN A C 1
ATOM 735 O O . ASN A 1 85 ? 25.667 7.586 -16.407 1.00 34.22 85 ASN A O 1
ATOM 739 N N . GLY A 1 86 ? 27.468 7.764 -17.767 1.00 36.34 86 GLY A N 1
ATOM 740 C CA . GLY A 1 86 ? 27.977 9.048 -17.286 1.00 36.34 86 GLY A CA 1
ATOM 741 C C . GLY A 1 86 ? 26.984 10.202 -17.473 1.00 36.34 86 GLY A C 1
ATOM 742 O O . GLY A 1 86 ? 26.119 10.154 -18.347 1.00 36.34 86 GLY A O 1
ATOM 743 N N . ALA A 1 87 ? 27.174 11.240 -16.652 1.00 40.53 87 ALA A N 1
ATOM 744 C CA . ALA A 1 87 ? 26.175 12.130 -16.046 1.00 40.53 87 ALA A CA 1
ATOM 745 C C . ALA A 1 87 ? 25.481 11.446 -14.860 1.00 40.53 87 ALA A C 1
ATOM 747 O O . ALA A 1 87 ? 24.912 10.372 -15.013 1.00 40.53 87 ALA A O 1
ATOM 748 N N . GLU A 1 88 ? 25.554 12.040 -13.666 1.00 44.00 88 GLU A N 1
ATOM 749 C CA . GLU A 1 88 ? 24.883 11.554 -12.454 1.00 44.00 88 GLU A CA 1
ATOM 750 C C . GLU A 1 88 ? 23.356 11.532 -1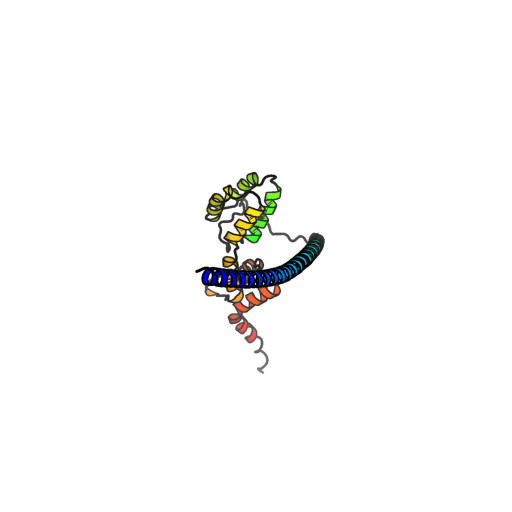2.652 1.00 44.00 88 GLU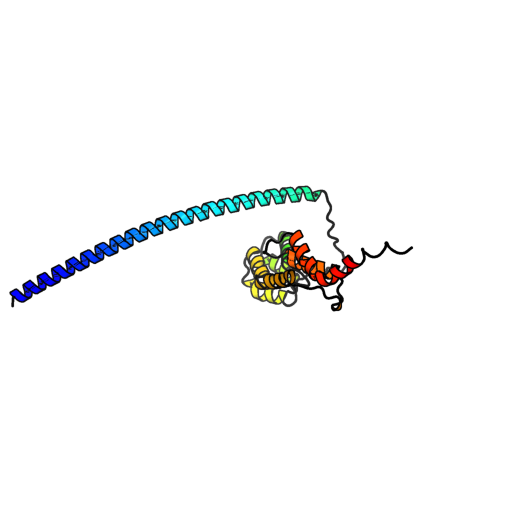 A C 1
ATOM 752 O O . GLU A 1 88 ? 22.630 12.410 -12.190 1.00 44.00 88 GLU A O 1
ATOM 757 N N . ASN A 1 89 ? 22.841 10.526 -13.357 1.00 52.62 89 ASN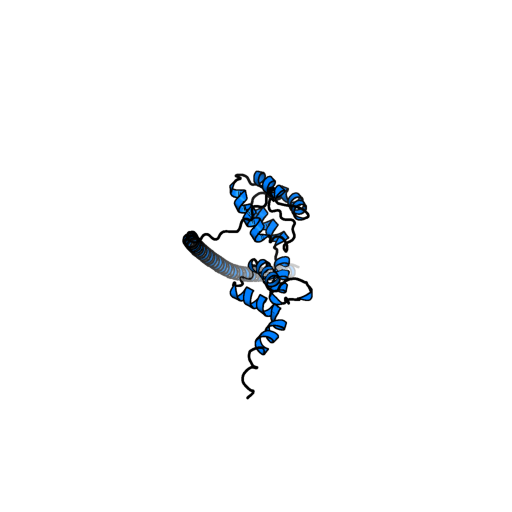 A N 1
ATOM 758 C CA . ASN A 1 89 ? 21.417 10.270 -13.500 1.00 52.62 89 ASN A CA 1
ATOM 759 C C . ASN A 1 89 ? 20.912 9.737 -12.160 1.00 52.62 89 ASN A C 1
ATOM 761 O O . ASN A 1 89 ? 20.743 8.533 -11.955 1.00 52.62 89 ASN A O 1
ATOM 765 N N . LYS A 1 90 ? 20.713 10.650 -11.206 1.00 73.81 90 LYS A N 1
ATOM 766 C CA . LYS A 1 90 ? 20.026 10.364 -9.949 1.00 73.81 90 LYS A CA 1
ATOM 767 C C . LYS A 1 90 ? 18.664 9.775 -10.313 1.00 73.81 90 LYS A C 1
ATOM 769 O O . LYS A 1 90 ? 17.880 10.404 -11.017 1.00 73.81 90 LYS A O 1
ATOM 774 N N . VAL A 1 91 ? 18.399 8.546 -9.871 1.00 86.31 91 VAL A N 1
ATOM 775 C CA . VAL A 1 91 ? 17.096 7.896 -10.063 1.00 86.31 91 VAL A CA 1
ATOM 776 C C . VAL A 1 91 ? 16.028 8.780 -9.423 1.00 86.31 91 VAL A C 1
ATOM 778 O O . VAL A 1 91 ? 16.044 8.992 -8.211 1.00 86.31 91 VAL A O 1
ATOM 781 N N . GLN A 1 92 ? 15.123 9.303 -10.247 1.00 92.88 92 GLN A N 1
ATOM 782 C CA . GLN A 1 92 ? 14.058 10.211 -9.832 1.00 92.88 92 GLN A CA 1
ATOM 783 C C . GLN A 1 92 ? 12.684 9.578 -10.028 1.00 92.88 92 GLN A C 1
ATOM 785 O O . GLN A 1 92 ? 12.419 8.937 -11.047 1.00 92.88 92 GLN A O 1
ATOM 790 N N . PHE A 1 93 ? 11.781 9.831 -9.087 1.00 94.94 93 PHE A N 1
ATOM 791 C CA . PHE A 1 93 ? 10.392 9.400 -9.147 1.00 94.94 93 PHE A CA 1
ATOM 792 C C . PHE A 1 93 ? 9.481 10.570 -9.508 1.00 94.94 93 PHE A C 1
ATOM 794 O O . PHE A 1 93 ? 9.495 11.603 -8.845 1.00 94.94 93 PHE A O 1
ATOM 801 N N . GLY A 1 94 ? 8.696 10.398 -10.574 1.00 93.38 94 GLY A N 1
ATOM 802 C CA . GLY A 1 94 ? 7.752 11.408 -11.072 1.00 93.38 94 GLY A CA 1
ATOM 803 C C . GLY A 1 94 ? 6.287 11.157 -10.705 1.00 93.38 94 GLY A C 1
ATOM 804 O O . GLY A 1 94 ? 5.428 11.952 -11.071 1.00 93.38 94 GLY A O 1
ATOM 805 N N . GLY A 1 95 ? 5.979 10.046 -10.024 1.00 91.31 95 GLY A N 1
ATOM 806 C CA . GLY A 1 95 ? 4.604 9.638 -9.700 1.00 91.31 95 GLY A CA 1
ATOM 807 C C . GLY A 1 95 ? 4.005 8.581 -10.635 1.00 91.31 95 GLY A C 1
ATOM 808 O O . GLY A 1 95 ? 2.986 7.982 -10.303 1.00 91.31 95 GLY A O 1
ATOM 809 N N . ASP A 1 96 ? 4.644 8.310 -11.776 1.00 88.31 96 ASP A N 1
ATOM 810 C CA . ASP A 1 96 ? 4.199 7.293 -12.732 1.00 88.31 96 ASP A CA 1
ATOM 811 C C . ASP A 1 96 ? 4.696 5.891 -12.337 1.00 88.31 96 ASP A C 1
ATOM 813 O O . ASP A 1 96 ? 5.859 5.532 -12.546 1.00 88.31 96 ASP A O 1
ATOM 817 N N . ILE A 1 97 ? 3.775 5.092 -11.793 1.00 85.56 97 ILE A N 1
ATOM 818 C CA . ILE A 1 97 ? 4.007 3.723 -11.310 1.00 85.56 97 ILE A CA 1
ATOM 819 C C . ILE A 1 97 ? 4.517 2.804 -12.430 1.00 85.56 97 ILE A C 1
ATOM 821 O O . ILE A 1 97 ? 5.308 1.901 -12.156 1.00 85.56 97 ILE A O 1
ATOM 825 N N . LYS A 1 98 ? 4.110 3.040 -13.690 1.00 80.81 98 LYS A N 1
ATOM 826 C CA . LYS A 1 98 ? 4.517 2.209 -14.837 1.00 80.81 98 LYS A CA 1
ATOM 827 C C . LYS A 1 98 ? 5.973 2.450 -15.237 1.00 80.81 98 LYS A C 1
ATOM 829 O O . LYS A 1 98 ? 6.602 1.566 -15.812 1.00 80.81 98 LYS A O 1
ATOM 834 N N . LYS A 1 99 ? 6.511 3.637 -14.938 1.00 86.31 99 LYS A N 1
ATOM 835 C CA . LYS A 1 99 ? 7.920 3.984 -15.190 1.00 86.31 99 LYS A CA 1
ATOM 836 C C . LYS A 1 99 ? 8.822 3.597 -14.028 1.00 86.31 99 LYS A C 1
ATOM 838 O O . LYS A 1 99 ? 9.923 3.109 -14.252 1.00 86.31 99 LYS A O 1
ATOM 843 N N . GLN A 1 100 ? 8.370 3.830 -12.800 1.00 89.38 100 GLN A N 1
ATOM 844 C CA . GLN A 1 100 ? 9.127 3.522 -11.594 1.00 89.38 100 GLN A CA 1
ATOM 845 C C . GLN A 1 100 ? 8.161 3.095 -10.496 1.00 89.38 100 GLN A C 1
ATOM 847 O O . GLN A 1 100 ? 7.352 3.890 -10.023 1.00 89.38 100 GLN A O 1
ATOM 852 N N . HIS A 1 101 ? 8.269 1.848 -10.044 1.00 91.88 101 HIS A N 1
ATOM 853 C CA . HIS A 1 101 ? 7.358 1.347 -9.024 1.00 91.88 101 HIS A CA 1
ATOM 854 C C . HIS A 1 101 ? 7.637 2.014 -7.655 1.00 91.88 101 HIS A C 1
ATOM 856 O O . HIS A 1 101 ? 8.809 2.112 -7.258 1.00 91.88 101 HIS A O 1
ATOM 862 N N . PRO A 1 102 ? 6.603 2.430 -6.892 1.00 94.00 102 PRO A N 1
ATOM 863 C CA . PRO A 1 102 ? 6.785 3.143 -5.628 1.00 94.00 102 PRO A CA 1
ATOM 864 C C . PRO A 1 102 ? 7.527 2.337 -4.557 1.00 94.00 102 PRO A C 1
ATOM 866 O O . PRO A 1 102 ? 8.386 2.882 -3.871 1.00 94.00 102 PRO A O 1
ATOM 869 N N . VAL A 1 103 ? 7.225 1.040 -4.432 1.00 94.12 103 VAL A N 1
ATOM 870 C CA . VAL A 1 103 ? 7.798 0.145 -3.404 1.00 94.12 103 VAL A CA 1
ATOM 871 C C . VAL A 1 103 ? 9.327 -0.017 -3.504 1.00 94.12 103 VAL A C 1
ATOM 873 O O . VAL A 1 103 ? 10.012 0.216 -2.507 1.00 94.12 103 VAL A O 1
ATOM 876 N N . PRO A 1 104 ? 9.921 -0.391 -4.654 1.00 92.31 104 PRO A N 1
ATOM 877 C CA . PRO A 1 104 ? 11.376 -0.450 -4.762 1.00 92.31 104 PRO A CA 1
ATOM 878 C C . PRO A 1 104 ? 12.019 0.940 -4.686 1.00 92.31 104 PRO A C 1
ATOM 880 O O . PRO A 1 104 ? 13.127 1.060 -4.167 1.00 92.31 104 PRO A O 1
ATOM 883 N N . PHE A 1 105 ? 11.327 1.997 -5.128 1.00 94.50 105 PHE A N 1
ATOM 884 C CA . PHE A 1 105 ? 11.845 3.360 -5.030 1.00 94.50 105 PHE A CA 1
ATOM 885 C C . PHE A 1 105 ? 11.978 3.833 -3.574 1.00 94.50 105 PHE A C 1
ATOM 887 O O . PHE A 1 105 ? 13.047 4.294 -3.183 1.00 94.50 105 PHE A O 1
ATOM 894 N N . ILE A 1 106 ? 10.952 3.653 -2.732 1.00 95.19 106 ILE A N 1
ATOM 895 C CA . ILE A 1 106 ? 11.045 4.052 -1.317 1.00 95.19 106 ILE A CA 1
ATOM 896 C C . ILE A 1 106 ? 12.100 3.235 -0.562 1.00 95.19 106 ILE A C 1
ATOM 898 O O . ILE A 1 106 ? 12.808 3.777 0.280 1.00 95.19 106 ILE A O 1
ATOM 902 N N . ARG A 1 107 ? 12.292 1.958 -0.925 1.00 93.56 107 ARG A N 1
ATOM 903 C CA . ARG A 1 107 ? 13.374 1.120 -0.385 1.00 93.56 107 ARG A CA 1
ATOM 904 C C . ARG A 1 107 ? 14.756 1.659 -0.755 1.00 93.56 107 ARG A C 1
ATOM 906 O O . ARG A 1 107 ? 15.641 1.696 0.094 1.00 93.56 107 ARG A O 1
ATOM 913 N N . MET A 1 108 ? 14.933 2.111 -1.997 1.00 93.69 108 MET A N 1
ATOM 914 C CA . MET A 1 108 ? 16.162 2.784 -2.424 1.00 93.69 108 MET A CA 1
ATOM 915 C C . MET A 1 108 ? 16.412 4.048 -1.590 1.00 93.69 108 MET A C 1
ATOM 917 O O . MET A 1 108 ? 17.531 4.251 -1.124 1.00 93.69 108 MET A O 1
ATOM 921 N N . LEU A 1 109 ? 15.385 4.875 -1.360 1.00 93.81 109 LEU A N 1
ATOM 922 C CA . LEU A 1 109 ? 15.525 6.065 -0.516 1.00 93.81 109 LEU A CA 1
ATOM 923 C C . LEU A 1 109 ? 15.848 5.713 0.938 1.00 93.81 109 LEU A C 1
ATOM 925 O O . LEU A 1 109 ? 16.690 6.368 1.544 1.00 93.81 109 LEU A O 1
ATOM 929 N N . LYS A 1 110 ? 15.239 4.654 1.478 1.00 92.56 110 LYS A N 1
ATOM 930 C CA . LYS A 1 110 ? 15.497 4.170 2.840 1.00 92.56 110 LYS A CA 1
ATOM 931 C C . LYS A 1 110 ? 16.952 3.756 3.036 1.00 92.56 110 LYS A C 1
ATOM 933 O O . LYS A 1 110 ? 17.549 4.074 4.056 1.00 92.56 110 LYS A O 1
ATOM 938 N N . ASN A 1 111 ? 17.547 3.110 2.036 1.00 90.50 111 ASN A N 1
ATOM 939 C CA . ASN A 1 111 ? 18.970 2.780 2.069 1.00 90.50 111 ASN A CA 1
ATOM 940 C C . ASN A 1 111 ? 19.841 4.046 2.068 1.00 90.50 111 ASN A C 1
ATOM 942 O O . ASN A 1 111 ? 20.830 4.103 2.786 1.00 90.50 111 ASN A O 1
ATOM 946 N N . LYS A 1 112 ? 19.456 5.087 1.316 1.00 88.62 112 LYS A N 1
ATOM 947 C CA . LYS A 1 112 ? 20.170 6.377 1.314 1.00 88.62 112 LYS A CA 1
ATOM 948 C C . LYS A 1 112 ? 19.999 7.154 2.621 1.00 88.62 112 LYS A C 1
ATOM 950 O O . LYS A 1 112 ? 20.940 7.812 3.051 1.00 88.62 112 LYS A O 1
ATOM 955 N N . LYS A 1 113 ? 18.838 7.043 3.279 1.00 87.06 113 LYS A N 1
ATOM 956 C CA . LYS A 1 113 ? 18.567 7.650 4.594 1.00 87.06 113 LYS A CA 1
ATOM 957 C C . LYS A 1 113 ? 19.568 7.202 5.665 1.00 87.06 113 LYS A C 1
ATOM 959 O O . LYS A 1 113 ? 19.805 7.974 6.581 1.00 87.06 113 LYS A O 1
ATOM 964 N N . GLN A 1 114 ? 20.185 6.021 5.541 1.00 84.62 114 GLN A N 1
ATOM 965 C CA . GLN A 1 114 ? 21.193 5.540 6.499 1.00 84.62 114 GLN A CA 1
ATOM 966 C C . GLN A 1 114 ? 22.397 6.485 6.655 1.00 84.62 114 GLN A C 1
ATOM 968 O O . GLN A 1 114 ? 23.070 6.425 7.675 1.00 84.62 114 GLN A O 1
ATOM 973 N N . GLY A 1 115 ? 22.660 7.357 5.674 1.00 82.06 115 GLY A N 1
ATOM 974 C CA . GLY A 1 115 ? 23.701 8.386 5.760 1.00 82.06 115 GLY A CA 1
ATOM 975 C C . GLY A 1 115 ? 23.287 9.677 6.475 1.00 82.06 115 GLY A C 1
ATOM 976 O O . GLY A 1 115 ? 24.059 10.626 6.457 1.00 82.06 115 GLY A O 1
ATOM 977 N N . TYR A 1 116 ? 22.084 9.739 7.049 1.00 83.88 116 TYR A N 1
ATOM 978 C CA . TYR A 1 116 ? 21.540 10.923 7.715 1.00 83.88 116 TYR A CA 1
ATOM 979 C C . TYR A 1 116 ? 21.073 10.541 9.114 1.00 83.88 116 TYR A C 1
ATOM 981 O O . TYR A 1 116 ? 20.353 9.549 9.262 1.00 83.88 116 TYR A O 1
ATOM 989 N N . GLU A 1 117 ? 21.388 11.352 10.118 1.00 82.69 117 GLU A N 1
ATOM 990 C CA . GLU A 1 117 ? 20.923 11.126 11.490 1.00 82.69 117 GLU A CA 1
ATOM 991 C C . GLU A 1 117 ? 19.473 11.606 11.613 1.00 82.69 117 GLU A C 1
ATOM 993 O O . GLU A 1 117 ? 18.549 10.805 11.785 1.00 82.69 117 GLU A O 1
ATOM 998 N N . GLU A 1 118 ? 19.227 12.877 11.307 1.00 87.56 118 GLU A N 1
ATOM 999 C CA . GLU A 1 118 ? 17.908 13.491 11.436 1.00 87.56 118 GLU A CA 1
ATOM 1000 C C . GLU A 1 118 ? 17.021 13.281 10.201 1.00 87.56 118 GLU A C 1
ATOM 1002 O O . GLU A 1 118 ? 17.482 13.087 9.067 1.00 87.56 118 GLU A O 1
ATOM 1007 N N . PHE A 1 119 ? 15.700 13.266 10.404 1.00 90.25 119 PHE A N 1
ATOM 1008 C CA . PHE A 1 119 ? 14.757 13.175 9.283 1.00 90.25 119 PHE A CA 1
ATOM 1009 C C . PHE A 1 119 ? 14.703 14.476 8.479 1.00 90.25 119 PHE A C 1
ATOM 1011 O O . PHE A 1 119 ? 14.539 14.422 7.262 1.00 90.25 119 PHE A O 1
ATOM 1018 N N . GLU A 1 120 ? 14.892 15.625 9.130 1.00 89.69 120 GLU A N 1
ATOM 1019 C CA . GLU A 1 120 ? 14.873 16.927 8.462 1.00 89.69 120 GLU A CA 1
ATOM 1020 C C . GLU A 1 120 ? 15.965 17.027 7.388 1.00 89.69 120 GLU A C 1
ATOM 1022 O O . GLU A 1 120 ? 15.680 17.394 6.252 1.00 89.69 120 GLU A O 1
ATOM 1027 N N . GLU A 1 121 ? 17.180 16.563 7.686 1.00 87.62 121 GLU A N 1
ATOM 1028 C CA . GLU A 1 121 ? 18.285 16.492 6.718 1.00 87.62 121 GLU A CA 1
ATOM 1029 C C . GLU A 1 121 ? 17.972 15.545 5.551 1.00 87.62 121 GLU A C 1
ATOM 1031 O O . GLU A 1 121 ? 18.331 15.781 4.394 1.00 87.62 121 GLU A O 1
ATOM 1036 N N . ALA A 1 122 ? 17.240 14.466 5.834 1.00 91.81 122 ALA A N 1
ATOM 1037 C CA . ALA A 1 122 ? 16.812 13.534 4.807 1.00 91.81 122 ALA A CA 1
ATOM 1038 C C . ALA A 1 122 ? 15.729 14.118 3.885 1.00 91.81 122 ALA A C 1
ATOM 1040 O O . ALA A 1 122 ? 15.561 13.607 2.775 1.00 91.81 122 ALA A O 1
ATOM 1041 N N . LYS A 1 123 ? 15.011 15.181 4.283 1.00 93.38 123 LYS A N 1
ATOM 1042 C CA . LYS A 1 123 ? 14.029 15.840 3.407 1.00 93.38 123 LYS A CA 1
ATOM 1043 C C . LYS A 1 123 ? 14.702 16.457 2.190 1.00 93.38 123 LYS A C 1
ATOM 1045 O O . LYS A 1 123 ? 14.185 16.285 1.091 1.00 93.38 123 LYS A O 1
ATOM 1050 N N . ASP A 1 124 ? 15.873 17.074 2.342 1.00 90.81 124 ASP A N 1
ATOM 1051 C CA . ASP A 1 124 ? 16.639 17.591 1.200 1.00 90.81 124 ASP A CA 1
ATOM 1052 C C . ASP A 1 124 ? 17.041 16.474 0.237 1.00 90.81 124 ASP A C 1
ATOM 1054 O O . ASP A 1 124 ? 16.859 16.591 -0.978 1.00 90.81 124 ASP A O 1
ATOM 1058 N N . MET A 1 125 ? 17.493 15.337 0.771 1.00 91.06 125 MET A N 1
ATOM 1059 C CA . MET A 1 125 ? 17.770 14.147 -0.034 1.00 91.06 125 MET A CA 1
ATOM 1060 C C . MET A 1 125 ? 16.527 13.687 -0.805 1.00 91.06 125 MET A C 1
ATOM 1062 O O . MET A 1 125 ? 16.607 13.469 -2.018 1.00 91.06 125 MET A O 1
ATOM 1066 N N . ILE A 1 126 ? 15.372 13.612 -0.136 1.00 93.75 126 ILE A N 1
ATOM 1067 C CA . ILE A 1 126 ? 14.094 13.242 -0.754 1.00 93.75 126 ILE A CA 1
ATOM 1068 C C . ILE A 1 126 ? 13.727 14.225 -1.877 1.00 93.75 126 ILE A C 1
ATOM 1070 O O . ILE A 1 126 ? 13.418 13.771 -2.981 1.00 93.75 126 ILE A O 1
ATOM 1074 N N . ARG A 1 127 ? 13.834 15.546 -1.655 1.00 93.75 127 ARG A N 1
ATOM 1075 C CA . ARG A 1 127 ? 13.531 16.581 -2.669 1.00 93.75 127 ARG A CA 1
ATOM 1076 C C . ARG A 1 127 ? 14.303 16.349 -3.964 1.00 93.75 127 ARG A C 1
ATOM 1078 O O . ARG A 1 127 ? 13.717 16.382 -5.040 1.00 93.75 127 ARG A O 1
ATOM 1085 N N . THR A 1 128 ? 15.595 16.020 -3.883 1.00 92.19 128 THR A N 1
ATOM 1086 C CA . THR A 1 128 ? 16.420 15.793 -5.088 1.00 92.19 128 THR A CA 1
ATOM 1087 C C . THR A 1 128 ? 16.035 14.546 -5.893 1.00 92.19 128 THR A C 1
ATOM 1089 O O . THR A 1 128 ? 16.477 14.380 -7.034 1.00 92.19 128 THR A O 1
ATOM 1092 N N . HIS A 1 129 ? 15.262 13.627 -5.309 1.00 94.00 129 HIS A N 1
ATOM 1093 C CA . HIS A 1 129 ? 14.856 12.363 -5.933 1.00 94.00 129 HIS A CA 1
ATOM 1094 C C . HIS A 1 129 ? 13.392 12.354 -6.371 1.00 94.00 129 HIS A C 1
ATOM 1096 O O . HIS A 1 129 ? 12.946 11.400 -7.008 1.00 94.00 129 HIS A O 1
ATOM 1102 N N . PHE A 1 130 ? 12.650 13.419 -6.089 1.00 94.56 130 PHE A N 1
ATOM 1103 C CA . PHE A 1 130 ? 11.290 13.606 -6.565 1.00 94.56 130 PHE A CA 1
ATOM 1104 C C . PHE A 1 130 ? 11.288 14.606 -7.724 1.00 94.56 130 PHE A C 1
ATOM 1106 O O . PHE A 1 130 ? 12.055 15.564 -7.747 1.00 94.56 130 PHE A O 1
ATOM 1113 N N . LYS A 1 131 ? 10.424 14.374 -8.710 1.00 94.31 131 LYS A N 1
ATOM 1114 C CA . LYS A 1 131 ? 10.193 15.290 -9.834 1.00 94.31 131 LYS A CA 1
ATOM 1115 C C . LYS A 1 131 ? 8.714 15.337 -10.198 1.00 94.31 131 LYS A C 1
ATOM 1117 O O . LYS A 1 131 ? 7.925 14.549 -9.676 1.00 94.31 131 LYS A O 1
ATOM 1122 N N . ASP A 1 132 ? 8.347 16.239 -11.102 1.00 92.94 132 ASP A N 1
ATOM 1123 C CA . ASP A 1 132 ? 6.995 16.347 -11.658 1.00 92.94 132 ASP A CA 1
ATOM 1124 C C . ASP A 1 132 ? 5.913 16.384 -10.552 1.00 92.94 132 ASP A C 1
ATOM 1126 O O . ASP A 1 132 ? 6.054 17.084 -9.546 1.00 92.94 132 ASP A O 1
ATOM 1130 N N . GLY A 1 133 ? 4.840 15.600 -10.702 1.00 90.69 133 GLY A N 1
ATOM 1131 C CA . GLY A 1 133 ? 3.759 15.515 -9.717 1.00 90.69 133 GLY A CA 1
ATOM 1132 C C . GLY A 1 133 ? 4.205 14.983 -8.354 1.00 90.69 133 GLY A C 1
ATOM 1133 O O . GLY A 1 133 ? 3.622 15.351 -7.334 1.00 90.69 133 GLY A O 1
ATOM 1134 N N . ALA A 1 134 ? 5.267 14.174 -8.307 1.00 95.31 134 ALA A N 1
ATOM 1135 C CA . ALA A 1 134 ? 5.790 13.686 -7.042 1.00 95.31 134 ALA A CA 1
ATOM 1136 C C . ALA A 1 134 ? 6.4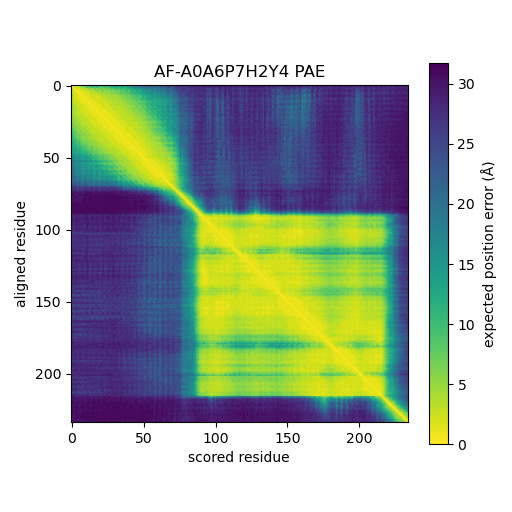48 14.797 -6.226 1.00 95.31 134 ALA A C 1
ATOM 1138 O O . ALA A 1 134 ? 6.185 14.888 -5.026 1.00 95.31 134 ALA A O 1
ATOM 1139 N N . ALA A 1 135 ? 7.240 15.663 -6.863 1.00 93.94 135 ALA A N 1
ATOM 1140 C CA . ALA A 1 135 ? 7.832 16.814 -6.186 1.00 93.94 135 ALA A CA 1
ATOM 1141 C C . ALA A 1 135 ? 6.741 17.707 -5.582 1.00 93.94 135 ALA A C 1
ATOM 1143 O O . ALA A 1 135 ? 6.784 17.997 -4.391 1.00 93.94 135 ALA A O 1
ATOM 1144 N N . LEU A 1 136 ? 5.699 18.029 -6.357 1.00 92.62 136 LEU A N 1
ATOM 1145 C CA . LEU A 1 136 ? 4.557 18.813 -5.869 1.00 92.62 136 LEU A CA 1
ATOM 1146 C C . LEU A 1 136 ? 3.867 18.157 -4.664 1.00 92.62 136 LEU A C 1
ATOM 1148 O O . LEU A 1 136 ? 3.554 18.826 -3.678 1.00 92.62 136 LEU A O 1
ATOM 1152 N N . TRP A 1 137 ? 3.652 16.841 -4.720 1.00 96.00 137 TRP A N 1
ATOM 1153 C CA . TRP A 1 137 ? 3.079 16.095 -3.602 1.00 96.00 137 TRP A CA 1
ATOM 1154 C C . TRP A 1 137 ? 3.953 16.190 -2.348 1.00 96.00 137 TRP A C 1
ATOM 1156 O O . TRP A 1 137 ? 3.429 16.457 -1.265 1.00 96.00 137 TRP A O 1
ATOM 1166 N N . PHE A 1 138 ? 5.269 16.006 -2.481 1.00 95.81 138 PHE A N 1
ATOM 1167 C CA . PHE A 1 138 ? 6.185 16.071 -1.346 1.00 95.81 138 PHE A CA 1
ATOM 1168 C C . PHE A 1 138 ? 6.221 17.474 -0.737 1.00 95.81 138 PHE A C 1
ATOM 1170 O O . PHE A 1 138 ? 6.046 17.609 0.473 1.00 95.81 138 PHE A O 1
ATOM 1177 N N . GLU A 1 139 ? 6.329 18.515 -1.565 1.00 93.25 139 GLU A N 1
ATOM 1178 C CA . GLU A 1 139 ? 6.329 19.910 -1.113 1.00 93.25 139 GLU A CA 1
ATOM 1179 C C . GLU A 1 139 ? 5.056 20.263 -0.330 1.00 93.25 139 GLU A C 1
ATOM 1181 O O . GLU A 1 139 ? 5.115 20.935 0.700 1.00 93.25 139 GLU A O 1
ATOM 1186 N N . SER A 1 140 ? 3.903 19.731 -0.757 1.00 93.38 140 SER A N 1
ATOM 1187 C CA . SER A 1 140 ? 2.623 19.926 -0.063 1.00 93.38 140 SER A CA 1
ATOM 1188 C C . SER A 1 140 ? 2.516 19.198 1.286 1.00 93.38 140 SER A C 1
ATOM 1190 O O . SER A 1 140 ? 1.607 19.485 2.064 1.00 93.38 140 SER A O 1
ATOM 1192 N N . LYS A 1 141 ? 3.404 18.232 1.564 1.00 91.12 141 LYS A N 1
ATOM 1193 C CA . LYS A 1 141 ? 3.324 17.343 2.735 1.00 91.12 141 LYS A CA 1
ATOM 1194 C C . LYS A 1 141 ? 4.502 17.417 3.686 1.00 91.12 141 LYS A C 1
ATOM 1196 O O . LYS A 1 141 ? 4.327 17.068 4.847 1.00 91.12 141 LYS A O 1
ATOM 1201 N N . GLN A 1 142 ? 5.658 17.896 3.249 1.00 89.31 142 GLN A N 1
ATOM 1202 C CA . GLN A 1 142 ? 6.908 17.900 4.015 1.00 89.31 142 GLN A CA 1
ATOM 1203 C C . GLN A 1 142 ? 6.808 18.506 5.425 1.00 89.31 142 GLN A C 1
ATOM 1205 O O . GLN A 1 142 ? 7.453 18.003 6.342 1.00 89.31 142 GLN A O 1
ATOM 1210 N N . ASN A 1 143 ? 5.973 19.532 5.620 1.00 88.81 143 ASN A N 1
ATOM 1211 C CA . ASN A 1 143 ? 5.784 20.186 6.921 1.00 88.81 143 ASN A CA 1
ATOM 1212 C C . ASN A 1 143 ? 4.982 19.312 7.899 1.00 88.81 143 ASN A C 1
ATOM 1214 O O . ASN A 1 143 ? 5.133 19.426 9.110 1.00 88.81 143 ASN A O 1
ATOM 1218 N N . GLU A 1 144 ? 4.141 18.415 7.378 1.00 90.56 144 GLU A N 1
ATOM 1219 C CA . GLU A 1 144 ? 3.389 17.443 8.173 1.00 90.56 144 GLU A CA 1
ATOM 1220 C C . GLU A 1 144 ? 4.206 16.179 8.481 1.00 90.56 144 GLU A C 1
ATOM 1222 O O . GLU A 1 144 ? 3.713 15.323 9.205 1.00 90.56 144 GLU A O 1
ATOM 1227 N N . LEU A 1 145 ? 5.386 15.997 7.877 1.00 91.88 145 LEU A N 1
ATOM 1228 C CA . LEU A 1 145 ? 6.191 14.784 8.018 1.00 91.88 145 LEU A CA 1
ATOM 1229 C C . LEU A 1 145 ? 7.221 14.963 9.134 1.00 91.88 145 LEU A C 1
ATOM 1231 O O . LEU A 1 145 ? 8.144 15.768 8.991 1.00 91.88 145 LEU A O 1
ATOM 1235 N N . GLN A 1 146 ? 7.069 14.195 10.216 1.00 90.31 146 GLN A N 1
ATOM 1236 C CA . GLN A 1 146 ? 7.941 14.296 11.393 1.00 90.31 146 GLN A CA 1
ATOM 1237 C C . GLN A 1 146 ? 9.094 13.284 11.380 1.00 90.31 146 GLN A C 1
ATOM 1239 O O . GLN A 1 146 ? 10.199 13.599 11.804 1.00 90.31 146 GLN A O 1
ATOM 1244 N N . TYR A 1 147 ? 8.860 12.074 10.871 1.00 93.25 147 TYR A N 1
ATOM 1245 C CA . TYR A 1 147 ? 9.852 10.996 10.845 1.00 93.25 147 TYR A CA 1
ATOM 1246 C C . TYR A 1 147 ? 9.674 10.092 9.619 1.00 93.25 147 TYR A C 1
ATOM 1248 O O . TYR A 1 147 ? 8.660 10.141 8.910 1.00 93.25 147 TYR A O 1
ATOM 1256 N N . TRP A 1 148 ? 10.682 9.256 9.358 1.00 94.12 148 TRP A N 1
ATOM 1257 C CA . TRP A 1 148 ? 10.785 8.449 8.142 1.00 94.12 148 TRP A CA 1
ATOM 1258 C C . TRP A 1 148 ? 9.586 7.516 7.932 1.00 94.12 148 TRP A C 1
ATOM 1260 O O . TRP A 1 148 ? 9.045 7.426 6.830 1.00 94.12 148 TRP A O 1
ATOM 1270 N N . GLU A 1 149 ? 9.139 6.839 8.985 1.00 94.31 149 GLU A N 1
ATOM 1271 C CA . GLU A 1 149 ? 8.050 5.863 8.934 1.00 94.31 149 GLU A CA 1
ATOM 1272 C C . GLU A 1 149 ? 6.723 6.529 8.548 1.00 94.31 149 GLU A C 1
ATOM 1274 O O . GLU A 1 149 ? 5.918 5.951 7.812 1.00 94.31 149 GLU A O 1
ATOM 1279 N N . GLU A 1 150 ? 6.490 7.768 8.995 1.00 94.94 150 GLU A N 1
ATOM 1280 C CA . GLU A 1 150 ? 5.322 8.542 8.580 1.00 94.94 150 GLU A CA 1
ATOM 1281 C C . GLU A 1 150 ? 5.383 8.881 7.088 1.00 94.94 150 GLU A C 1
ATOM 1283 O O . GLU A 1 150 ? 4.376 8.728 6.383 1.00 94.94 150 GLU A O 1
ATOM 1288 N N . PHE A 1 151 ? 6.552 9.307 6.605 1.00 95.94 151 PHE A N 1
ATOM 1289 C CA . PHE A 1 151 ? 6.785 9.575 5.189 1.00 95.94 151 PHE A CA 1
ATOM 1290 C C . PHE A 1 151 ? 6.554 8.330 4.334 1.00 95.94 151 PHE A C 1
ATOM 1292 O O . PHE A 1 151 ? 5.741 8.380 3.411 1.00 95.94 151 PHE A O 1
ATOM 1299 N N . GLU A 1 152 ? 7.188 7.207 4.675 1.00 96.25 152 GLU A N 1
ATOM 1300 C CA . GLU A 1 152 ? 7.050 5.928 3.971 1.00 96.25 152 GLU A CA 1
ATOM 1301 C C . GLU A 1 152 ? 5.576 5.496 3.902 1.00 96.25 152 GLU A C 1
ATOM 1303 O O . GLU A 1 152 ? 5.063 5.172 2.825 1.00 96.25 152 GLU A O 1
ATOM 1308 N N . ARG A 1 153 ? 4.843 5.603 5.019 1.00 96.00 153 ARG A N 1
ATOM 1309 C CA . ARG A 1 153 ? 3.409 5.292 5.083 1.00 96.00 153 ARG A CA 1
ATOM 1310 C C . ARG A 1 153 ? 2.560 6.219 4.211 1.00 96.00 153 ARG A C 1
ATOM 1312 O O . ARG A 1 153 ? 1.710 5.730 3.463 1.00 96.00 153 ARG A O 1
ATOM 1319 N N . LYS A 1 154 ? 2.737 7.545 4.300 1.00 95.81 154 LYS A N 1
ATOM 1320 C CA . LYS A 1 154 ? 1.958 8.514 3.498 1.00 95.81 154 LYS A CA 1
ATOM 1321 C C . LYS A 1 154 ? 2.278 8.380 2.004 1.00 95.81 154 LYS A C 1
ATOM 1323 O O . LYS A 1 154 ? 1.355 8.401 1.189 1.00 95.81 154 LYS A O 1
ATOM 1328 N N . TYR A 1 155 ? 3.547 8.175 1.658 1.00 96.75 155 TYR A N 1
ATOM 1329 C CA . TYR A 1 155 ? 4.015 7.939 0.294 1.00 96.75 155 TYR A CA 1
ATOM 1330 C C . TYR A 1 155 ? 3.376 6.689 -0.315 1.00 96.75 155 TYR A C 1
ATOM 1332 O O . TYR A 1 155 ? 2.732 6.767 -1.365 1.00 96.75 155 TYR A O 1
ATOM 1340 N N . LEU A 1 156 ? 3.478 5.545 0.371 1.00 96.06 156 LEU A N 1
ATOM 1341 C CA . LEU A 1 156 ? 2.895 4.290 -0.103 1.00 96.06 156 LEU A CA 1
ATOM 1342 C C . LEU A 1 156 ? 1.372 4.361 -0.152 1.00 96.06 156 LEU A C 1
ATOM 1344 O O . LEU A 1 156 ? 0.779 3.855 -1.095 1.00 96.06 156 LEU A O 1
ATOM 1348 N N . ARG A 1 157 ? 0.716 5.037 0.795 1.00 94.50 157 ARG A N 1
ATOM 1349 C CA . ARG A 1 157 ? -0.738 5.235 0.736 1.00 94.50 157 ARG A CA 1
ATOM 1350 C C . ARG A 1 157 ? -1.161 6.017 -0.509 1.00 94.50 157 ARG A C 1
ATOM 1352 O O . ARG A 1 157 ? -2.188 5.688 -1.101 1.00 94.50 157 ARG A O 1
ATOM 1359 N N . TYR A 1 158 ? -0.402 7.042 -0.893 1.00 94.62 158 TYR A N 1
ATOM 1360 C CA . TYR A 1 158 ? -0.734 7.887 -2.037 1.00 94.62 158 TYR A CA 1
ATOM 1361 C C . TYR A 1 158 ? -0.438 7.189 -3.374 1.00 94.62 158 TYR A C 1
ATOM 1363 O O . TYR A 1 158 ? -1.336 7.048 -4.207 1.00 94.62 158 TYR A O 1
ATOM 1371 N N . TYR A 1 159 ? 0.789 6.689 -3.552 1.00 94.88 159 TYR A N 1
ATOM 1372 C CA . TYR A 1 159 ? 1.254 6.113 -4.821 1.00 94.88 159 TYR A CA 1
ATOM 1373 C C . TYR A 1 159 ? 1.006 4.608 -4.965 1.00 94.88 159 TYR A C 1
ATOM 1375 O O . TYR A 1 159 ? 0.986 4.101 -6.079 1.00 94.88 159 TYR A O 1
ATOM 1383 N N . TRP A 1 160 ? 0.800 3.879 -3.870 1.00 95.06 160 TRP A N 1
ATOM 1384 C CA . TRP A 1 160 ? 0.591 2.425 -3.871 1.00 95.06 160 TRP A CA 1
ATOM 1385 C C . TRP A 1 160 ? -0.541 1.985 -2.928 1.00 95.06 160 TRP A C 1
ATOM 1387 O O . TRP A 1 160 ? -0.531 0.900 -2.343 1.00 95.06 160 TRP A O 1
ATOM 1397 N N . GLY A 1 161 ? -1.540 2.855 -2.754 1.00 92.50 161 GLY A N 1
ATOM 1398 C CA . GLY A 1 161 ? -2.715 2.571 -1.938 1.00 92.50 161 GLY A CA 1
ATOM 1399 C C . GLY A 1 161 ? -3.624 1.498 -2.546 1.00 92.50 161 GLY A C 1
ATOM 1400 O O . GLY A 1 161 ? -3.460 1.083 -3.694 1.00 92.50 161 GLY A O 1
ATOM 1401 N N . LYS A 1 162 ? -4.646 1.098 -1.779 1.00 91.81 162 LYS A N 1
ATOM 1402 C CA . LYS A 1 162 ? -5.591 0.023 -2.131 1.00 91.81 162 LYS A CA 1
ATOM 1403 C C . LYS A 1 162 ? -6.167 0.151 -3.544 1.00 91.81 162 LYS A C 1
ATOM 1405 O O . LYS A 1 162 ? -6.202 -0.831 -4.267 1.00 91.81 162 LYS A O 1
ATOM 1410 N N . GLU A 1 163 ? -6.589 1.344 -3.953 1.00 89.38 163 GLU A N 1
ATOM 1411 C CA . GLU A 1 163 ? -7.140 1.588 -5.296 1.00 89.38 163 GLU A CA 1
ATOM 1412 C C . GLU A 1 163 ? -6.152 1.241 -6.412 1.00 89.38 163 GLU A C 1
ATOM 1414 O O . GLU A 1 163 ? -6.514 0.569 -7.370 1.00 89.38 163 GLU A O 1
ATOM 1419 N N . LYS A 1 164 ? -4.893 1.662 -6.261 1.00 91.06 164 LYS A N 1
ATOM 1420 C CA . LYS A 1 164 ? -3.845 1.471 -7.267 1.00 91.06 164 LYS A CA 1
ATOM 1421 C C . LYS A 1 164 ? -3.509 -0.017 -7.357 1.00 91.06 164 LYS A C 1
ATOM 1423 O O . LYS A 1 164 ? -3.451 -0.570 -8.449 1.00 91.06 164 LYS A O 1
ATOM 1428 N N . GLN A 1 165 ? -3.424 -0.685 -6.206 1.00 93.62 165 GLN A N 1
ATOM 1429 C CA . GLN A 1 165 ? -3.268 -2.138 -6.136 1.00 93.62 165 GLN A CA 1
ATOM 1430 C C . GLN A 1 165 ? -4.457 -2.895 -6.744 1.00 93.62 165 GLN A C 1
ATOM 1432 O O . GLN A 1 165 ? -4.249 -3.903 -7.404 1.00 93.62 165 GLN A O 1
ATOM 1437 N N . MET A 1 166 ? -5.699 -2.432 -6.559 1.00 92.31 166 MET A N 1
ATOM 1438 C CA . MET A 1 166 ? -6.877 -3.064 -7.173 1.00 92.31 166 MET A CA 1
ATOM 1439 C C . MET A 1 166 ? -6.846 -2.974 -8.700 1.00 92.31 166 MET A C 1
ATOM 1441 O O . MET A 1 166 ? -7.192 -3.952 -9.356 1.00 92.31 166 MET A O 1
ATOM 1445 N N . VAL A 1 167 ? -6.402 -1.844 -9.260 1.00 91.69 167 VAL A N 1
ATOM 1446 C CA . VAL A 1 167 ? -6.226 -1.693 -10.714 1.00 91.69 167 VAL A CA 1
ATOM 1447 C C . VAL A 1 167 ? -5.187 -2.685 -11.227 1.00 91.69 167 VAL A C 1
ATOM 1449 O O . VAL A 1 167 ? -5.499 -3.474 -12.112 1.00 91.69 167 VAL A O 1
ATOM 1452 N N . VAL A 1 168 ? -3.999 -2.721 -10.615 1.00 92.06 168 VAL A N 1
ATOM 1453 C CA . VAL A 1 168 ? -2.947 -3.673 -11.007 1.00 92.06 168 VAL A CA 1
ATOM 1454 C C . VAL A 1 168 ? -3.405 -5.122 -10.840 1.00 92.06 168 VAL A C 1
ATOM 1456 O O . VAL A 1 168 ? -3.146 -5.951 -11.703 1.00 92.06 168 VAL A O 1
ATOM 1459 N N . ASN A 1 169 ? -4.133 -5.441 -9.770 1.00 94.62 169 ASN A N 1
ATOM 1460 C CA . ASN A 1 169 ? -4.686 -6.777 -9.570 1.00 94.62 169 ASN A CA 1
ATOM 1461 C C . ASN A 1 169 ? -5.716 -7.146 -10.651 1.00 94.62 169 ASN A C 1
ATOM 1463 O O . ASN A 1 169 ? -5.740 -8.279 -11.122 1.00 94.62 169 ASN A O 1
ATOM 1467 N N . SER A 1 170 ? -6.559 -6.197 -11.065 1.00 93.31 170 SER A N 1
ATOM 1468 C CA . SER A 1 170 ? -7.517 -6.412 -12.152 1.00 93.31 170 SER A CA 1
ATOM 1469 C C . SER A 1 170 ? -6.810 -6.649 -13.489 1.00 93.31 170 SER A C 1
ATOM 1471 O O . SER A 1 170 ? -7.172 -7.587 -14.199 1.00 93.31 170 SER A O 1
ATOM 1473 N N . GLU A 1 171 ? -5.771 -5.862 -13.795 1.00 92.19 171 GLU A N 1
ATOM 1474 C CA . GLU A 1 171 ? -4.914 -6.049 -14.975 1.00 92.19 171 GLU A CA 1
ATOM 1475 C C . GLU A 1 171 ? -4.195 -7.406 -14.936 1.00 92.19 171 GLU A C 1
ATOM 1477 O O . GLU A 1 171 ? -4.146 -8.107 -15.941 1.00 92.19 171 GLU A O 1
ATOM 1482 N N . LEU A 1 172 ? -3.694 -7.823 -13.771 1.00 93.94 172 LEU A N 1
ATOM 1483 C CA . LEU A 1 172 ? -3.057 -9.126 -13.584 1.00 93.94 172 LEU A CA 1
ATOM 1484 C C . LEU A 1 172 ? -4.035 -10.285 -13.816 1.00 93.94 172 LEU A C 1
ATOM 1486 O O . LEU A 1 172 ? -3.665 -11.277 -14.432 1.00 93.94 172 LEU A O 1
ATOM 1490 N N . GLN A 1 173 ? -5.274 -10.191 -13.338 1.00 91.81 173 GLN A N 1
ATOM 1491 C CA . GLN A 1 173 ? -6.236 -11.295 -13.441 1.00 91.81 173 GLN A CA 1
ATOM 1492 C C . GLN A 1 173 ? -6.923 -11.375 -14.808 1.00 91.81 173 GLN A C 1
ATOM 1494 O O . GLN A 1 173 ? -7.179 -12.473 -15.297 1.00 91.81 173 GLN A O 1
ATOM 1499 N N . ASN A 1 174 ? -7.231 -10.223 -15.410 1.00 92.06 174 ASN A N 1
ATOM 1500 C CA . ASN A 1 174 ? -8.101 -10.124 -16.588 1.00 92.06 174 ASN A CA 1
ATOM 1501 C C . ASN A 1 174 ? -7.397 -9.536 -17.818 1.00 92.06 174 ASN A C 1
ATOM 1503 O O . ASN A 1 174 ? -8.045 -9.275 -18.833 1.00 92.06 174 ASN A O 1
ATOM 1507 N N . GLY A 1 175 ? -6.094 -9.273 -17.720 1.00 91.69 175 GLY A N 1
ATOM 1508 C CA . GLY A 1 175 ? -5.292 -8.739 -18.808 1.00 91.69 175 GLY A CA 1
ATOM 1509 C C . GLY A 1 175 ? -5.260 -9.652 -20.029 1.00 91.69 175 GLY A C 1
ATOM 1510 O O . GLY A 1 175 ? -5.573 -10.844 -19.986 1.00 91.69 175 GLY A O 1
ATOM 1511 N N . LYS A 1 176 ? -4.890 -9.057 -21.160 1.00 93.25 176 LYS A N 1
ATOM 1512 C CA . LYS A 1 176 ? -4.705 -9.761 -22.420 1.00 93.25 176 LYS A CA 1
ATOM 1513 C C . LYS A 1 176 ? -3.558 -9.123 -23.185 1.00 93.25 176 LYS A C 1
ATOM 1515 O O . LYS A 1 176 ? -3.511 -7.899 -23.316 1.00 93.25 176 LYS A O 1
ATOM 1520 N N . TYR A 1 177 ? -2.671 -9.960 -23.709 1.00 93.25 177 TYR A N 1
ATOM 1521 C CA . TYR A 1 177 ? -1.633 -9.505 -24.618 1.00 93.25 177 TYR A CA 1
ATOM 1522 C C . TYR A 1 177 ? -2.248 -9.096 -25.965 1.00 93.25 177 TYR A C 1
ATOM 1524 O O . TYR A 1 177 ? -3.092 -9.808 -26.519 1.00 93.25 177 TYR A O 1
ATOM 1532 N N . ASP A 1 178 ? -1.819 -7.947 -26.487 1.00 88.44 178 ASP A N 1
ATOM 1533 C CA . ASP A 1 178 ? -2.190 -7.461 -27.814 1.00 88.44 178 ASP A CA 1
ATOM 1534 C C . ASP A 1 178 ? -0.931 -7.075 -28.597 1.00 88.44 178 ASP A C 1
ATOM 1536 O O . ASP A 1 178 ? -0.277 -6.068 -28.315 1.00 88.44 178 ASP A O 1
ATOM 1540 N N . GLU A 1 179 ? -0.614 -7.881 -29.609 1.00 86.94 179 GLU A N 1
ATOM 1541 C CA . GLU A 1 179 ? 0.522 -7.682 -30.512 1.00 86.94 179 GLU A CA 1
ATOM 1542 C C . GLU A 1 179 ? 0.457 -6.326 -31.237 1.00 86.94 179 GLU A C 1
ATOM 1544 O O . GLU A 1 179 ? 1.488 -5.711 -31.522 1.00 86.94 179 GLU A O 1
ATOM 1549 N N . LYS A 1 180 ? -0.750 -5.784 -31.465 1.00 88.00 180 LYS A N 1
ATOM 1550 C CA . LYS A 1 180 ? -0.942 -4.493 -32.148 1.00 88.00 180 LYS A CA 1
ATOM 1551 C C . LYS A 1 180 ? -0.410 -3.304 -31.353 1.00 88.00 180 LYS A C 1
ATOM 1553 O O . LYS A 1 180 ? -0.215 -2.235 -31.927 1.00 88.00 180 LYS A O 1
ATOM 1558 N N . LEU A 1 181 ? -0.158 -3.478 -30.054 1.00 85.19 181 LEU A N 1
ATOM 1559 C CA . LEU A 1 181 ? 0.431 -2.448 -29.198 1.00 85.19 181 LEU A CA 1
ATOM 1560 C C . LEU A 1 181 ? 1.952 -2.312 -29.383 1.00 85.19 181 LEU A C 1
ATOM 1562 O O . LEU A 1 181 ? 2.558 -1.433 -28.772 1.00 85.19 181 LEU A O 1
ATOM 1566 N N . GLY A 1 182 ? 2.580 -3.153 -30.215 1.00 86.56 182 GLY A N 1
ATOM 1567 C CA . GLY A 1 182 ? 3.996 -3.025 -30.576 1.00 86.56 182 GLY A CA 1
ATOM 1568 C C . GLY A 1 182 ? 4.973 -3.349 -29.440 1.00 86.56 182 GLY A C 1
ATOM 1569 O O . GLY A 1 182 ? 6.136 -2.947 -29.489 1.00 86.56 182 GLY A O 1
ATOM 1570 N N . ILE A 1 183 ? 4.517 -4.057 -28.405 1.00 89.06 183 ILE A N 1
ATOM 1571 C CA . ILE A 1 183 ? 5.358 -4.587 -27.326 1.00 89.06 183 ILE A CA 1
ATOM 1572 C C . ILE A 1 183 ? 5.544 -6.092 -27.516 1.00 89.06 183 ILE A C 1
ATOM 1574 O O . ILE A 1 183 ? 4.600 -6.792 -27.877 1.00 89.06 183 ILE A O 1
ATOM 1578 N N . SER A 1 184 ? 6.756 -6.597 -27.276 1.00 90.25 184 SER A N 1
ATOM 1579 C CA . SER A 1 184 ? 7.000 -8.042 -27.32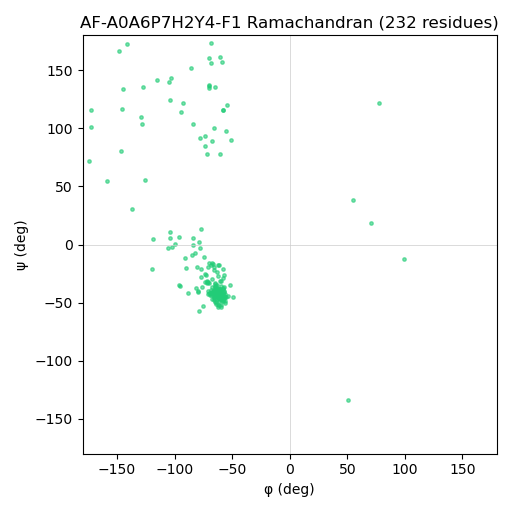4 1.00 90.25 184 SER A CA 1
ATOM 1580 C C . SER A 1 184 ? 6.283 -8.757 -26.175 1.00 90.25 184 SER A C 1
ATOM 1582 O O . SER A 1 184 ? 6.001 -8.145 -25.136 1.00 90.25 184 SER A O 1
ATOM 1584 N N . GLU A 1 185 ? 6.008 -10.049 -26.350 1.00 90.38 185 GLU A N 1
ATOM 1585 C CA . GLU A 1 185 ? 5.392 -10.891 -25.320 1.00 90.38 185 GLU A CA 1
ATOM 1586 C C . GLU A 1 185 ? 6.216 -10.883 -24.026 1.00 90.38 185 GLU A C 1
ATOM 1588 O O . GLU A 1 185 ? 5.664 -10.710 -22.938 1.00 90.38 185 GLU A O 1
ATOM 1593 N N . GLU A 1 186 ? 7.547 -10.973 -24.131 1.00 90.62 186 GLU A N 1
ATOM 1594 C CA . GLU A 1 186 ? 8.443 -10.968 -22.971 1.00 90.62 186 GLU A CA 1
ATOM 1595 C C . GLU A 1 186 ? 8.387 -9.630 -22.239 1.00 90.62 186 GLU A C 1
ATOM 1597 O O . GLU A 1 186 ? 8.307 -9.585 -21.011 1.00 90.62 186 GLU A O 1
ATOM 1602 N N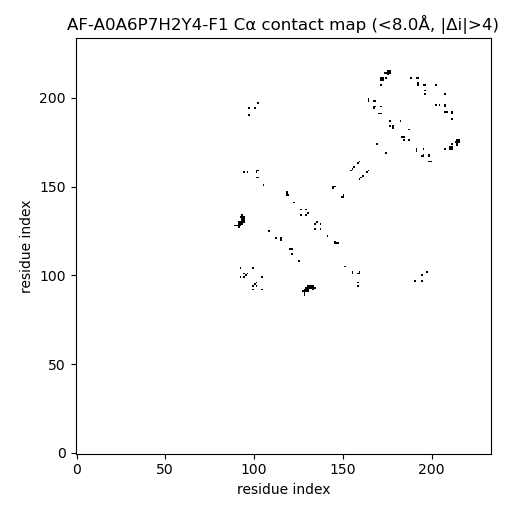 . LYS A 1 187 ? 8.397 -8.520 -22.987 1.00 89.31 187 LYS A N 1
ATOM 1603 C CA . LYS A 1 187 ? 8.318 -7.181 -22.402 1.00 89.31 187 LYS A CA 1
ATOM 1604 C C . LYS A 1 187 ? 6.981 -6.968 -21.698 1.00 89.31 187 LYS A C 1
ATOM 1606 O O . LYS A 1 187 ? 6.966 -6.393 -20.611 1.00 89.31 187 LYS A O 1
ATOM 1611 N N . TYR A 1 188 ? 5.884 -7.440 -22.288 1.00 91.69 188 TYR A N 1
ATOM 1612 C CA . TYR A 1 188 ? 4.566 -7.404 -21.662 1.00 91.69 188 TYR A CA 1
ATOM 1613 C C . TYR A 1 188 ? 4.537 -8.224 -20.368 1.00 91.69 188 TYR A C 1
ATOM 1615 O O . TYR A 1 188 ? 4.195 -7.689 -19.314 1.00 91.69 188 TYR A O 1
ATOM 1623 N N . ALA A 1 189 ? 4.968 -9.488 -20.421 1.00 91.69 189 ALA A N 1
ATOM 1624 C CA . ALA A 1 189 ? 4.997 -10.374 -19.260 1.00 91.69 189 ALA A CA 1
ATOM 1625 C C . ALA A 1 189 ? 5.826 -9.777 -18.113 1.00 91.69 189 ALA A C 1
ATOM 1627 O O . ALA A 1 189 ? 5.375 -9.756 -16.969 1.00 91.69 189 ALA A O 1
ATOM 1628 N N . LEU A 1 190 ? 6.999 -9.213 -18.422 1.00 90.69 190 LEU A N 1
ATOM 1629 C CA . LEU A 1 190 ? 7.840 -8.529 -17.440 1.00 90.69 190 LEU A CA 1
ATOM 1630 C C . LEU A 1 190 ? 7.158 -7.296 -16.839 1.00 90.69 190 LEU A C 1
ATOM 1632 O O . LEU A 1 190 ? 7.291 -7.069 -15.641 1.00 90.69 190 LEU A O 1
ATOM 1636 N N . GLN A 1 191 ? 6.424 -6.505 -17.627 1.00 89.44 191 GLN A N 1
ATOM 1637 C CA . GLN A 1 191 ? 5.689 -5.343 -17.112 1.00 89.44 191 GLN A CA 1
ATOM 1638 C C . GLN A 1 191 ? 4.566 -5.752 -16.151 1.00 89.44 191 GLN A C 1
ATOM 1640 O O . GLN A 1 191 ? 4.428 -5.158 -15.076 1.00 89.44 191 GLN A O 1
ATOM 1645 N N . VAL A 1 192 ? 3.792 -6.780 -16.511 1.00 91.38 192 VAL A N 1
ATOM 1646 C CA . VAL A 1 192 ? 2.710 -7.300 -15.662 1.00 91.38 192 VAL A CA 1
ATOM 1647 C C . VAL A 1 192 ? 3.284 -7.912 -14.385 1.00 91.38 192 VAL A C 1
ATOM 1649 O O . VAL A 1 192 ? 2.839 -7.568 -13.290 1.00 91.38 192 VAL A O 1
ATOM 1652 N N . TYR A 1 193 ? 4.334 -8.731 -14.498 1.00 92.25 193 TYR A N 1
ATOM 1653 C CA . TYR A 1 193 ? 5.032 -9.307 -13.347 1.00 92.25 193 TYR A CA 1
ATOM 1654 C C . TYR A 1 193 ? 5.595 -8.226 -12.421 1.00 92.25 193 TYR A C 1
ATOM 1656 O O . TYR A 1 193 ? 5.357 -8.242 -11.211 1.00 92.25 193 TYR A O 1
ATOM 1664 N N . ALA A 1 194 ? 6.299 -7.241 -12.990 1.00 88.00 194 ALA A N 1
ATOM 1665 C CA . ALA A 1 194 ? 6.932 -6.175 -12.227 1.00 88.00 194 ALA A CA 1
ATOM 1666 C C . ALA A 1 194 ? 5.923 -5.341 -11.426 1.00 88.00 194 ALA A C 1
ATOM 1668 O O . ALA A 1 194 ? 6.263 -4.859 -10.344 1.00 88.00 194 ALA A O 1
ATOM 1669 N N . SER A 1 195 ? 4.701 -5.205 -11.944 1.00 86.00 195 SER A N 1
ATOM 1670 C CA . SER A 1 195 ? 3.590 -4.525 -11.275 1.00 86.00 195 SER A CA 1
ATOM 1671 C C . SER A 1 195 ? 2.918 -5.427 -10.229 1.00 86.00 195 SER A C 1
ATOM 1673 O O . SER A 1 195 ? 2.602 -4.974 -9.130 1.00 86.00 195 SER A O 1
ATOM 1675 N N . GLY A 1 196 ? 2.726 -6.712 -10.543 1.00 89.81 196 GLY A N 1
ATOM 1676 C CA . GLY A 1 196 ? 2.024 -7.678 -9.695 1.00 89.81 196 GLY A CA 1
ATOM 1677 C C . GLY A 1 196 ? 2.802 -8.133 -8.457 1.00 89.81 196 GLY A C 1
ATOM 1678 O O . GLY A 1 196 ? 2.197 -8.352 -7.410 1.00 89.81 196 GLY A O 1
ATOM 1679 N N . GLN A 1 197 ? 4.135 -8.216 -8.525 1.00 91.56 197 GLN A N 1
ATOM 1680 C CA . GLN A 1 197 ? 4.974 -8.739 -7.429 1.00 91.56 197 GLN A CA 1
ATOM 1681 C C . GLN A 1 197 ? 4.895 -7.935 -6.116 1.00 91.56 197 GLN A C 1
ATOM 1683 O O . GLN A 1 197 ? 5.310 -8.417 -5.066 1.00 91.56 197 GLN A O 1
ATOM 1688 N N . TYR A 1 198 ? 4.396 -6.695 -6.163 1.00 91.50 198 TYR A N 1
ATOM 1689 C CA . TYR A 1 198 ? 4.263 -5.812 -4.999 1.00 91.50 198 TYR A CA 1
ATOM 1690 C C . TYR A 1 198 ? 2.820 -5.691 -4.489 1.00 91.50 198 TYR A C 1
ATOM 1692 O O . TYR A 1 198 ? 2.522 -4.813 -3.673 1.00 91.50 198 TYR A O 1
ATOM 1700 N N . LEU A 1 199 ? 1.912 -6.530 -4.988 1.00 91.50 199 LEU A N 1
ATOM 1701 C CA . LEU A 1 199 ? 0.537 -6.609 -4.515 1.00 91.50 199 LEU A CA 1
ATOM 1702 C C . LEU A 1 199 ? 0.469 -7.225 -3.113 1.00 91.50 199 LEU A C 1
ATOM 1704 O O . LEU A 1 199 ? 1.054 -8.272 -2.849 1.00 91.50 199 LEU A O 1
ATOM 1708 N N . ASN A 1 200 ? -0.361 -6.651 -2.240 1.00 88.62 200 ASN A N 1
ATOM 1709 C CA . ASN A 1 200 ? -0.581 -7.173 -0.885 1.00 88.62 200 ASN A CA 1
ATOM 1710 C C . ASN A 1 200 ? -1.504 -8.415 -0.835 1.00 88.62 200 ASN A C 1
ATOM 1712 O O . ASN A 1 200 ? -1.988 -8.783 0.232 1.00 88.62 200 ASN A O 1
ATOM 1716 N N . TYR A 1 201 ? -1.776 -9.050 -1.978 1.00 82.31 201 TYR A N 1
ATOM 1717 C CA . TYR A 1 201 ? -2.612 -10.253 -2.088 1.00 82.31 201 TYR A CA 1
ATOM 1718 C C . TYR A 1 201 ? -1.834 -11.553 -1.807 1.00 82.31 201 TYR A C 1
ATOM 1720 O O . TYR A 1 201 ? -2.431 -12.625 -1.813 1.00 82.31 201 TYR A O 1
ATOM 1728 N N . ASN A 1 202 ? -0.526 -11.457 -1.518 1.00 80.12 202 ASN A N 1
ATOM 1729 C CA . ASN A 1 202 ? 0.365 -12.579 -1.195 1.00 80.12 202 ASN A CA 1
ATOM 1730 C C . ASN A 1 202 ? 0.376 -13.688 -2.262 1.00 80.12 202 ASN A C 1
ATOM 1732 O O . ASN A 1 202 ? 0.429 -14.870 -1.925 1.00 80.12 202 ASN A O 1
ATOM 1736 N N . TYR A 1 203 ? 0.319 -13.312 -3.543 1.00 88.31 203 TYR A N 1
ATOM 1737 C CA . TYR A 1 203 ? 0.496 -14.274 -4.627 1.00 88.31 203 TYR A CA 1
ATOM 1738 C C . TYR A 1 203 ? 1.909 -14.851 -4.601 1.00 88.31 203 TYR A C 1
ATOM 1740 O O . TYR A 1 203 ? 2.882 -14.107 -4.459 1.00 88.31 203 TYR A O 1
ATOM 1748 N N . SER A 1 204 ? 2.020 -16.169 -4.764 1.00 91.19 204 SER A N 1
ATOM 1749 C CA . SER A 1 204 ? 3.310 -16.795 -5.037 1.00 91.19 204 SER A CA 1
ATOM 1750 C C . SER A 1 204 ? 3.791 -16.431 -6.446 1.00 91.19 204 SER A C 1
ATOM 1752 O O . SER A 1 204 ? 3.001 -16.026 -7.304 1.00 91.19 204 SER A O 1
ATOM 1754 N N . GLU A 1 205 ? 5.090 -16.584 -6.702 1.00 89.62 205 GLU A N 1
ATOM 1755 C CA . GLU A 1 205 ? 5.660 -16.355 -8.034 1.00 89.62 205 GLU A CA 1
ATOM 1756 C C . GLU A 1 205 ? 4.980 -17.248 -9.084 1.00 89.62 205 GLU A C 1
ATOM 1758 O O . GLU A 1 205 ? 4.617 -16.774 -10.159 1.00 89.62 205 GLU A O 1
ATOM 1763 N N . GLU A 1 206 ? 4.691 -18.505 -8.738 1.00 92.62 206 GLU A N 1
ATOM 1764 C CA . GLU A 1 206 ? 3.986 -19.450 -9.606 1.00 92.62 206 GLU A CA 1
ATOM 1765 C C . GLU A 1 206 ? 2.574 -18.968 -9.946 1.00 92.62 206 GLU A C 1
ATOM 1767 O O . GLU A 1 206 ? 2.157 -19.061 -11.099 1.00 92.62 206 GLU A O 1
ATOM 1772 N N . GLN A 1 207 ? 1.850 -18.404 -8.973 1.00 92.50 207 GLN A N 1
ATOM 1773 C CA . GLN A 1 207 ? 0.516 -17.849 -9.207 1.00 92.50 207 GLN A CA 1
ATOM 1774 C C . GLN A 1 207 ? 0.567 -16.622 -10.121 1.00 92.50 207 GLN A C 1
ATOM 1776 O O . GLN A 1 207 ? -0.262 -16.497 -11.021 1.00 92.50 207 GLN A O 1
ATOM 1781 N N . LEU A 1 208 ? 1.542 -15.726 -9.924 1.00 93.19 208 LEU A N 1
ATOM 1782 C CA . LEU A 1 208 ? 1.743 -14.573 -10.807 1.00 93.19 208 LEU A CA 1
ATOM 1783 C C . LEU A 1 208 ? 2.011 -15.027 -12.245 1.00 93.19 208 LEU A C 1
ATOM 1785 O O . LEU A 1 208 ? 1.389 -14.514 -13.175 1.00 93.19 208 LEU A O 1
ATOM 1789 N N . VAL A 1 209 ? 2.893 -16.012 -12.424 1.00 93.00 209 VAL A N 1
ATOM 1790 C CA . VAL A 1 209 ? 3.210 -16.588 -13.737 1.00 93.00 209 VAL A CA 1
ATOM 1791 C C . VAL A 1 209 ? 1.984 -17.255 -14.357 1.00 93.00 209 VAL A C 1
ATOM 1793 O O . VAL A 1 209 ? 1.738 -17.069 -15.547 1.00 93.00 209 VAL A O 1
ATOM 1796 N N . GLU A 1 210 ? 1.179 -17.980 -13.578 1.00 92.88 210 GLU A N 1
ATOM 1797 C CA . GLU A 1 210 ? -0.054 -18.598 -14.068 1.00 92.88 210 GLU A CA 1
ATOM 1798 C C . GLU A 1 210 ? -1.066 -17.549 -14.553 1.00 92.88 210 GLU A C 1
ATOM 1800 O O . GLU A 1 210 ? -1.640 -17.703 -15.633 1.00 92.88 210 GLU A O 1
ATOM 1805 N N . PHE A 1 211 ? -1.264 -16.462 -13.801 1.00 93.94 211 PHE A N 1
ATOM 1806 C CA . PHE A 1 211 ? -2.140 -15.370 -14.230 1.00 93.94 211 PHE A CA 1
ATOM 1807 C C . PHE A 1 211 ? -1.644 -14.716 -15.520 1.00 93.94 211 PHE A C 1
ATOM 1809 O O . PHE A 1 211 ? -2.431 -14.524 -16.444 1.00 93.94 211 PHE A O 1
ATOM 1816 N N . ILE A 1 212 ? -0.341 -14.442 -15.611 1.00 94.00 212 ILE A N 1
ATOM 1817 C CA . ILE A 1 212 ? 0.278 -13.847 -16.801 1.00 94.00 212 ILE A CA 1
ATOM 1818 C C . ILE A 1 212 ? 0.161 -14.785 -18.007 1.00 94.00 212 ILE A C 1
ATOM 1820 O O . ILE A 1 212 ? -0.154 -14.332 -19.103 1.00 94.00 212 ILE A O 1
ATOM 1824 N N . ALA A 1 213 ? 0.352 -16.095 -17.827 1.00 92.81 213 ALA A N 1
ATOM 1825 C CA . ALA A 1 213 ? 0.240 -17.072 -18.909 1.00 92.81 213 ALA A CA 1
ATOM 1826 C C . ALA A 1 213 ? -1.148 -17.042 -19.575 1.00 92.81 213 ALA A C 1
ATOM 1828 O O . ALA A 1 213 ? -1.243 -17.114 -20.802 1.00 92.81 213 ALA A O 1
ATOM 1829 N N . ARG A 1 214 ? -2.216 -16.839 -18.788 1.00 93.31 214 ARG A N 1
ATOM 1830 C CA . ARG A 1 214 ? -3.597 -16.743 -19.296 1.00 93.31 214 ARG A CA 1
ATOM 1831 C C . ARG A 1 214 ? -3.819 -15.549 -20.224 1.00 93.31 214 ARG A C 1
ATOM 1833 O O . ARG A 1 214 ? -4.699 -15.588 -21.084 1.00 93.31 214 ARG A O 1
ATOM 1840 N N . HIS A 1 215 ? -2.998 -14.502 -20.118 1.00 93.94 215 HIS A N 1
ATOM 1841 C CA . HIS A 1 215 ? -3.083 -13.333 -21.005 1.00 93.94 215 HIS A CA 1
ATOM 1842 C C . HIS A 1 215 ? -2.731 -13.687 -22.458 1.00 93.94 215 HIS A C 1
ATOM 1844 O O . HIS A 1 215 ? -3.128 -12.962 -23.374 1.00 93.94 215 HIS A O 1
ATOM 1850 N N . PHE A 1 216 ? -2.041 -14.815 -22.666 1.00 90.56 216 PHE A N 1
ATOM 1851 C CA . PHE A 1 216 ? -1.619 -15.354 -23.960 1.00 90.56 216 PHE A CA 1
ATOM 1852 C C . PHE A 1 216 ? -2.469 -16.550 -24.431 1.00 90.56 216 PHE A C 1
ATOM 1854 O O . PHE A 1 216 ? -2.170 -17.150 -25.462 1.00 90.56 216 PHE A O 1
ATOM 1861 N N . ASP A 1 217 ? -3.550 -16.929 -23.737 1.00 74.50 217 ASP A N 1
ATOM 1862 C CA . ASP A 1 217 ? -4.314 -18.150 -24.070 1.00 74.50 217 ASP A CA 1
ATOM 1863 C C . ASP A 1 217 ? -4.961 -18.126 -25.470 1.00 74.50 217 ASP A C 1
ATOM 1865 O O . ASP A 1 217 ? -5.260 -19.173 -26.050 1.00 74.50 217 ASP A O 1
ATOM 1869 N N . ASN A 1 218 ? -5.100 -16.947 -26.085 1.00 57.41 218 ASN A N 1
ATOM 1870 C CA . ASN A 1 218 ? -5.517 -16.834 -27.486 1.00 57.41 218 ASN A CA 1
ATOM 1871 C C . ASN A 1 218 ? -4.387 -17.152 -28.490 1.00 57.41 218 ASN A C 1
ATOM 1873 O O . ASN A 1 218 ? -4.676 -17.517 -29.629 1.00 57.41 218 ASN A O 1
ATOM 1877 N N . THR A 1 219 ? -3.119 -17.077 -28.079 1.00 51.47 219 THR A N 1
ATOM 1878 C CA . THR A 1 219 ? -1.928 -17.398 -28.883 1.00 51.47 219 THR A CA 1
ATOM 1879 C C . THR A 1 219 ? -1.430 -18.831 -28.648 1.00 51.47 219 THR A C 1
ATOM 1881 O O . THR A 1 219 ? -1.031 -19.504 -29.604 1.00 51.47 219 THR A O 1
ATOM 1884 N N . VAL A 1 220 ? -1.535 -19.375 -27.425 1.00 48.78 220 VAL A N 1
ATOM 1885 C CA . VAL A 1 220 ? -1.025 -20.723 -27.061 1.00 48.78 220 VAL A CA 1
ATOM 1886 C C . VAL A 1 220 ? -1.765 -21.872 -27.776 1.00 48.78 220 VAL A C 1
ATOM 1888 O O . VAL A 1 220 ? -1.204 -22.954 -27.997 1.00 48.78 220 VAL A O 1
ATOM 1891 N N . LEU A 1 221 ? -2.998 -21.643 -28.244 1.00 40.38 221 LEU A N 1
ATOM 1892 C CA . LEU A 1 221 ? -3.730 -22.593 -29.094 1.00 40.38 221 LEU A CA 1
ATOM 1893 C C . LEU A 1 221 ? -3.130 -22.753 -30.505 1.00 40.38 221 LEU A C 1
ATOM 1895 O O . LEU A 1 221 ? -3.416 -23.755 -31.170 1.00 40.38 221 LEU A O 1
ATOM 1899 N N . SER A 1 222 ? -2.282 -21.825 -30.964 1.00 36.44 222 SER A N 1
ATOM 1900 C CA . SER A 1 222 ? -1.593 -21.949 -32.256 1.00 36.44 222 SER A CA 1
ATOM 1901 C C . SER A 1 222 ? -0.372 -22.879 -32.173 1.00 36.44 222 SER A C 1
ATOM 1903 O O . SER A 1 222 ? -0.213 -23.757 -33.024 1.00 36.44 222 SER A O 1
ATOM 1905 N N . CYS A 1 223 ? 0.415 -22.811 -31.092 1.00 43.66 223 CYS A N 1
ATOM 1906 C CA . CYS A 1 223 ? 1.611 -23.644 -30.921 1.00 43.66 223 CYS A CA 1
ATOM 1907 C C . CYS A 1 223 ? 1.292 -25.124 -30.652 1.00 43.66 223 CYS A C 1
ATOM 1909 O O . CYS A 1 223 ? 1.999 -26.007 -31.139 1.00 43.66 223 CYS A O 1
ATOM 1911 N N . LYS A 1 224 ? 0.181 -25.447 -29.972 1.00 40.84 224 LYS A N 1
ATOM 1912 C CA . LYS A 1 224 ? -0.213 -26.854 -29.732 1.00 40.84 224 LYS A CA 1
ATOM 1913 C C . LYS A 1 224 ? -0.785 -27.570 -30.967 1.00 40.84 224 LYS A C 1
ATOM 1915 O O . LYS A 1 224 ? -0.927 -28.794 -30.945 1.00 40.84 224 LYS A O 1
ATOM 1920 N N . ARG A 1 225 ? -1.084 -26.853 -32.059 1.00 41.44 225 ARG A N 1
ATOM 1921 C CA . ARG A 1 225 ? -1.559 -27.446 -33.328 1.00 41.44 225 ARG A CA 1
ATOM 1922 C C . ARG A 1 225 ? -0.430 -27.783 -34.315 1.00 41.44 225 ARG A C 1
ATOM 1924 O O . ARG A 1 225 ? -0.677 -28.527 -35.261 1.00 41.44 225 ARG A O 1
ATOM 1931 N N . GLY A 1 226 ? 0.802 -27.325 -34.071 1.00 39.31 226 GLY A N 1
ATOM 1932 C CA . GLY A 1 226 ? 1.961 -27.573 -34.944 1.00 39.31 226 GLY A CA 1
ATOM 1933 C C . GLY A 1 226 ? 2.640 -28.941 -34.781 1.00 39.31 226 GLY A C 1
ATOM 1934 O O . GLY A 1 226 ? 3.316 -29.401 -35.697 1.00 39.31 226 GLY A O 1
ATOM 1935 N N . SER A 1 227 ? 2.440 -29.642 -33.658 1.00 42.50 227 SER A N 1
ATOM 1936 C CA . SER A 1 227 ? 3.184 -30.881 -33.347 1.00 42.50 227 SER A CA 1
ATOM 1937 C C . SER A 1 227 ? 2.468 -32.189 -33.724 1.00 42.50 227 SER A C 1
ATOM 1939 O O . SER A 1 227 ? 2.969 -33.270 -33.425 1.00 42.50 227 SER A O 1
ATOM 1941 N N . LYS A 1 228 ? 1.313 -32.135 -34.404 1.00 43.81 228 LYS A N 1
ATOM 1942 C CA . LYS A 1 228 ? 0.576 -33.324 -34.883 1.00 43.81 228 LYS A CA 1
ATOM 1943 C C . LYS A 1 228 ? 0.282 -33.263 -36.384 1.00 43.81 228 LYS A C 1
ATOM 1945 O O . LYS A 1 228 ? -0.869 -33.362 -36.793 1.00 43.81 228 LYS A O 1
ATOM 1950 N N . LYS A 1 229 ? 1.304 -33.103 -37.233 1.00 44.31 229 LYS A N 1
ATOM 1951 C CA . LYS A 1 229 ? 1.147 -33.378 -38.676 1.00 44.31 229 LYS A CA 1
ATOM 1952 C C . LYS A 1 229 ? 2.461 -33.657 -39.413 1.00 44.31 229 LYS A C 1
ATOM 1954 O O . LYS A 1 229 ? 2.752 -33.036 -40.421 1.00 44.31 229 LYS A O 1
ATOM 1959 N N . ARG A 1 230 ? 3.250 -34.628 -38.944 1.00 44.94 230 ARG A N 1
ATOM 1960 C CA . ARG A 1 230 ? 4.254 -35.316 -39.782 1.00 44.94 230 ARG A CA 1
ATOM 1961 C C . ARG A 1 230 ? 4.397 -36.771 -39.346 1.00 44.94 230 ARG A C 1
ATOM 1963 O O . ARG A 1 230 ? 5.287 -37.095 -38.573 1.00 44.94 230 ARG A O 1
ATOM 1970 N N . LYS A 1 231 ? 3.471 -37.621 -39.798 1.00 46.91 231 LYS A N 1
ATOM 1971 C CA . LYS A 1 231 ? 3.661 -39.071 -40.017 1.00 46.91 231 LYS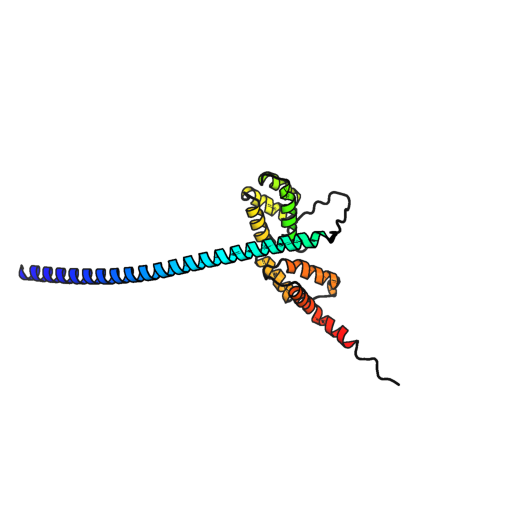 A CA 1
ATOM 1972 C C . LYS A 1 231 ? 2.407 -39.657 -40.670 1.00 46.91 231 LYS A C 1
ATOM 1974 O O . LYS A 1 231 ? 1.603 -40.339 -40.045 1.00 46.91 231 LYS A O 1
ATOM 1979 N N . LYS A 1 232 ? 2.232 -39.315 -41.938 1.00 45.84 232 LYS A N 1
ATOM 1980 C CA . LYS 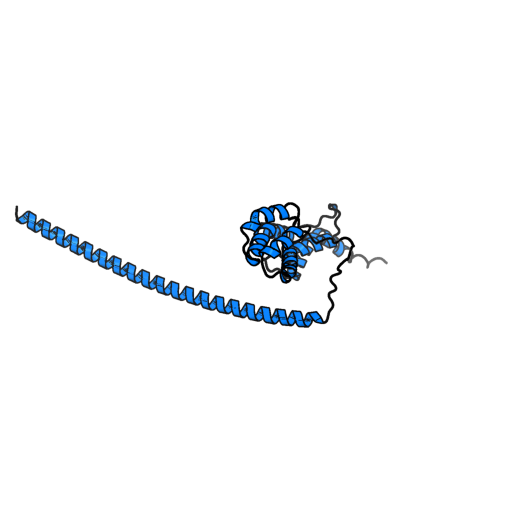A 1 232 ? 1.601 -40.151 -42.957 1.00 45.84 232 LYS A CA 1
ATOM 1981 C C . LYS A 1 232 ? 1.803 -39.401 -44.257 1.00 45.84 232 LYS A C 1
ATOM 1983 O O . LYS A 1 232 ? 1.194 -38.357 -44.426 1.00 45.84 232 LYS A O 1
ATOM 1988 N N . ASP A 1 233 ? 2.778 -39.843 -45.035 1.00 43.31 233 ASP A N 1
ATOM 1989 C CA . ASP A 1 233 ? 2.611 -40.062 -46.466 1.00 43.31 233 ASP A CA 1
ATOM 1990 C C . ASP A 1 233 ? 3.868 -40.746 -47.014 1.00 43.31 233 ASP A C 1
ATOM 1992 O O . ASP A 1 233 ? 4.953 -40.174 -46.974 1.00 43.31 233 ASP A O 1
ATOM 1996 N N . ARG A 1 234 ? 3.617 -41.975 -47.486 1.00 38.16 234 ARG A N 1
ATOM 1997 C CA . ARG A 1 234 ? 4.363 -42.833 -48.421 1.00 38.16 234 ARG A CA 1
ATOM 1998 C C . ARG A 1 234 ? 5.754 -43.322 -48.032 1.00 38.16 234 ARG A C 1
ATOM 2000 O O . ARG A 1 234 ? 6.726 -42.549 -48.109 1.00 38.16 234 ARG A O 1
#

Secondary structure (DSSP, 8-state):
-HHHHHHHHHHHHHHHHHHHHHHHHHHHHHHHHHHHHHHHHHHHHHHHHHHHHHHHHHHHHHHHHHHHHHHHHTTS---------SS-----B-S-TTTS-HHHHHHHHHHHHTT-SSHHHHHHHHHHHB-HHHHHHHHHHGGG--SHHHHHHHHHHHHSSHHHHHHHHHHHHH----GGG---HHHHHHHHHHHHTT-TT---HHHHHHHHHHTTHHHHHHHTTTTS--S---

Radius of gyration: 33.68 Å; Cα contacts (8 Å, |Δi|>4): 100; chains: 1; bounding box: 90×63×105 Å

Organism: NCBI:txid50390

Nearest PDB structures (foldseek):
  7r1z-assembly1_A  TM=5.194E-01  e=1.268E-03  Rattus norvegicus
  7r23-assembly1_A  TM=4.730E-01  e=1.708E-02  Homo sapiens
  6taq-assembly1_A  TM=6.193E-01  e=5.290E-02  Drosophila melanogaster
  6taq-assembly1_B  TM=5.612E-01  e=4.220E-02  Drosophila melanogaster

Mean predicted aligned error: 17.04 Å